Protein AF-A0A813JJK1-F1 (afdb_monomer_lite)

Structure (mmCIF, N/CA/C/O backbone):
data_AF-A0A813JJK1-F1
#
_entry.id   AF-A0A813JJK1-F1
#
loop_
_atom_site.group_PDB
_atom_site.id
_atom_site.type_symbol
_atom_site.label_atom_id
_atom_site.label_alt_id
_atom_site.label_comp_id
_atom_site.label_asym_id
_atom_site.label_entity_id
_atom_site.label_seq_id
_atom_site.pdbx_PDB_ins_code
_atom_site.Cartn_x
_atom_site.Cartn_y
_atom_site.Cartn_z
_atom_site.occupancy
_atom_site.B_iso_or_equiv
_atom_site.auth_seq_id
_atom_site.auth_comp_id
_atom_site.auth_asym_id
_atom_site.auth_atom_id
_atom_site.pdbx_PDB_model_num
ATOM 1 N N . MET A 1 1 ? 44.842 2.480 -36.682 1.00 59.12 1 MET A N 1
ATOM 2 C CA . MET A 1 1 ? 44.425 2.320 -35.265 1.00 59.12 1 MET A CA 1
ATOM 3 C C . MET A 1 1 ? 43.521 3.457 -34.759 1.00 59.12 1 MET A C 1
ATOM 5 O O . MET A 1 1 ? 42.494 3.156 -34.166 1.00 59.12 1 MET A O 1
ATOM 9 N N . MET A 1 2 ? 43.809 4.743 -35.033 1.00 56.28 2 MET A N 1
ATOM 10 C CA . MET A 1 2 ? 42.958 5.868 -34.575 1.00 56.28 2 MET A CA 1
ATOM 11 C C . MET A 1 2 ? 41.524 5.889 -35.143 1.00 56.28 2 MET A C 1
ATOM 13 O O . MET A 1 2 ? 40.590 6.158 -34.393 1.00 56.28 2 MET A O 1
ATOM 17 N N . ALA A 1 3 ? 41.315 5.566 -36.425 1.00 55.12 3 ALA A N 1
ATOM 18 C CA . ALA A 1 3 ? 39.984 5.609 -37.050 1.00 55.12 3 ALA A CA 1
ATOM 19 C C . ALA A 1 3 ? 38.974 4.620 -36.423 1.00 55.12 3 ALA A C 1
ATOM 21 O O . ALA A 1 3 ? 37.819 4.972 -36.198 1.00 55.12 3 ALA A O 1
ATOM 22 N N . ALA A 1 4 ? 39.424 3.414 -36.055 1.00 56.53 4 ALA A N 1
ATOM 23 C CA . ALA A 1 4 ? 38.587 2.404 -35.402 1.00 56.53 4 ALA A CA 1
ATOM 24 C C . ALA A 1 4 ? 38.179 2.813 -33.971 1.00 56.53 4 ALA A C 1
ATOM 26 O O . ALA A 1 4 ? 37.034 2.620 -33.561 1.00 56.53 4 ALA A O 1
ATOM 27 N N . LEU A 1 5 ? 39.089 3.452 -33.224 1.00 58.00 5 LEU A N 1
ATOM 28 C CA . LEU A 1 5 ? 38.804 4.000 -31.893 1.00 58.00 5 LEU A CA 1
ATOM 29 C C . LEU A 1 5 ? 37.785 5.145 -31.951 1.00 58.00 5 LEU A C 1
ATOM 31 O O . LEU A 1 5 ? 36.873 5.190 -31.123 1.00 58.00 5 LEU A O 1
ATOM 35 N N . VAL A 1 6 ? 37.895 6.034 -32.943 1.00 60.12 6 VAL A N 1
ATOM 36 C CA . VAL A 1 6 ? 36.931 7.123 -33.170 1.00 60.12 6 VAL A CA 1
ATOM 37 C C . VAL A 1 6 ? 35.560 6.554 -33.550 1.00 60.12 6 VAL A C 1
ATOM 39 O O . VAL A 1 6 ? 34.577 6.890 -32.890 1.00 60.12 6 VAL A O 1
ATOM 42 N N . ALA A 1 7 ? 35.486 5.617 -34.502 1.00 63.72 7 ALA A N 1
ATOM 43 C CA . ALA A 1 7 ? 34.235 4.957 -34.894 1.00 63.72 7 ALA A CA 1
ATOM 44 C C . ALA A 1 7 ? 33.536 4.255 -33.710 1.00 63.72 7 ALA A C 1
ATOM 46 O O . ALA A 1 7 ? 32.325 4.389 -33.540 1.00 63.72 7 ALA A O 1
ATOM 47 N N . SER A 1 8 ? 34.298 3.596 -32.827 1.00 73.88 8 SER A N 1
ATOM 48 C CA . SER A 1 8 ? 33.758 2.940 -31.623 1.00 73.88 8 SER A CA 1
ATOM 49 C C . SER A 1 8 ? 33.212 3.916 -30.568 1.00 73.88 8 SER A C 1
ATOM 51 O O . SER A 1 8 ? 32.287 3.590 -29.825 1.00 73.88 8 SER A O 1
ATOM 53 N N . LYS A 1 9 ? 33.771 5.132 -30.479 1.00 68.81 9 LYS A N 1
ATOM 54 C CA . LYS A 1 9 ? 33.271 6.178 -29.572 1.00 68.81 9 LYS A CA 1
ATOM 55 C C . LYS A 1 9 ? 31.981 6.798 -30.105 1.00 68.81 9 LYS A C 1
ATOM 57 O O . LYS A 1 9 ? 31.074 7.066 -29.319 1.00 68.81 9 LYS A O 1
ATOM 62 N N . TRP A 1 10 ? 31.879 6.994 -31.420 1.00 72.00 10 TRP A N 1
ATOM 63 C CA . TRP A 1 10 ? 30.664 7.495 -32.068 1.00 72.00 10 TRP A CA 1
ATOM 64 C C . TRP A 1 10 ? 29.513 6.488 -32.002 1.00 72.00 10 TRP A C 1
ATOM 66 O O . TRP A 1 10 ? 28.399 6.883 -31.663 1.00 72.00 10 TRP A O 1
ATOM 76 N N . SER A 1 11 ? 29.775 5.193 -32.206 1.00 73.75 11 SER A N 1
ATOM 77 C CA . SER A 1 11 ? 28.745 4.155 -32.062 1.00 73.75 11 SER A CA 1
ATOM 78 C C . SER A 1 11 ? 28.213 4.053 -30.629 1.00 73.75 11 SER A C 1
ATOM 80 O O . SER A 1 11 ? 27.002 3.994 -30.431 1.00 73.75 11 SER A O 1
ATOM 82 N N . LYS A 1 12 ? 29.086 4.140 -29.614 1.00 77.19 12 LYS A N 1
ATOM 83 C CA . LYS A 1 12 ? 28.671 4.200 -28.200 1.00 77.19 12 LYS A CA 1
ATOM 84 C C . LYS A 1 12 ? 27.830 5.441 -27.892 1.00 77.19 12 LYS A C 1
ATOM 86 O O . LYS A 1 12 ? 26.821 5.329 -27.207 1.00 77.19 12 LYS A O 1
ATOM 91 N N . ARG A 1 13 ? 28.209 6.615 -28.411 1.00 79.44 13 ARG A N 1
ATOM 92 C CA . ARG A 1 13 ? 27.440 7.861 -28.228 1.00 79.44 13 ARG A CA 1
ATOM 93 C C . ARG A 1 13 ? 26.058 7.790 -28.878 1.00 79.44 13 ARG A C 1
ATOM 95 O O . ARG A 1 13 ? 25.088 8.199 -28.250 1.00 79.44 13 ARG A O 1
ATOM 102 N N . LEU A 1 14 ? 25.960 7.236 -30.087 1.00 83.25 14 LEU A N 1
ATOM 103 C CA . LEU A 1 14 ? 24.679 7.013 -30.764 1.00 83.25 14 LEU A CA 1
ATOM 104 C C . LEU A 1 14 ? 23.804 6.006 -30.008 1.00 83.25 14 LEU A C 1
ATOM 106 O O . LEU A 1 14 ? 22.615 6.254 -29.841 1.00 83.25 14 LEU A O 1
ATOM 110 N N . ALA A 1 15 ? 24.389 4.923 -29.487 1.00 83.75 15 ALA A N 1
ATOM 111 C CA . ALA A 1 15 ? 23.666 3.942 -28.678 1.00 83.75 15 ALA A CA 1
ATOM 112 C C . ALA A 1 15 ? 23.116 4.551 -27.376 1.00 83.75 15 ALA A C 1
ATOM 114 O O . ALA A 1 15 ? 21.953 4.334 -27.042 1.00 83.75 15 ALA A O 1
ATOM 115 N N . VAL A 1 16 ? 23.914 5.364 -26.675 1.00 88.75 16 VAL A N 1
ATOM 116 C CA . VAL A 1 16 ? 23.456 6.104 -25.486 1.00 88.75 16 VAL A CA 1
ATOM 117 C C . VAL A 1 16 ? 22.350 7.095 -25.855 1.00 88.75 16 VAL A C 1
ATOM 119 O O . VAL A 1 16 ? 21.326 7.138 -25.179 1.00 88.75 16 VAL A O 1
ATOM 122 N N . GLY A 1 17 ? 22.508 7.847 -26.949 1.00 86.88 17 GLY A N 1
ATOM 123 C CA . GLY A 1 17 ? 21.485 8.780 -27.431 1.00 86.88 17 GLY A CA 1
ATOM 124 C C . GLY A 1 17 ? 20.159 8.092 -27.771 1.00 86.88 17 GLY A C 1
ATOM 125 O O . GLY A 1 17 ? 19.100 8.563 -27.361 1.00 86.88 17 GLY A O 1
ATOM 126 N N . ALA A 1 18 ? 20.211 6.943 -28.448 1.00 87.44 18 ALA A N 1
ATOM 127 C CA . ALA A 1 18 ? 19.031 6.138 -28.757 1.00 87.44 18 ALA A CA 1
ATOM 128 C C . ALA A 1 18 ? 18.366 5.576 -27.489 1.00 87.44 18 ALA A C 1
ATOM 130 O O . ALA A 1 18 ? 17.145 5.639 -27.361 1.00 87.44 18 ALA A O 1
ATOM 131 N N . ALA A 1 19 ? 19.154 5.087 -26.525 1.00 89.56 19 ALA A N 1
ATOM 132 C CA . ALA A 1 19 ? 18.635 4.601 -25.248 1.00 89.56 19 ALA A CA 1
ATOM 133 C C . ALA A 1 19 ? 17.920 5.710 -24.457 1.00 89.56 19 ALA A C 1
ATOM 135 O O . ALA A 1 19 ? 16.830 5.484 -23.935 1.00 89.56 19 ALA A O 1
ATOM 136 N N . ILE A 1 20 ? 18.486 6.923 -24.430 1.00 91.62 20 ILE A N 1
ATOM 137 C CA . ILE A 1 20 ? 17.854 8.095 -23.805 1.00 91.62 20 ILE A CA 1
ATOM 138 C C . ILE A 1 20 ? 16.543 8.440 -24.519 1.00 91.62 20 ILE A C 1
ATOM 140 O O . ILE A 1 20 ? 15.525 8.625 -23.857 1.00 91.62 20 ILE A O 1
ATOM 144 N N . ALA A 1 21 ? 16.533 8.489 -25.854 1.00 88.25 21 ALA A N 1
ATOM 145 C CA . ALA A 1 21 ? 15.327 8.805 -26.620 1.00 88.25 21 ALA A CA 1
ATOM 146 C C . ALA A 1 21 ? 14.197 7.789 -26.373 1.00 88.25 21 ALA A C 1
ATOM 148 O O . ALA A 1 21 ? 13.047 8.179 -26.167 1.00 88.25 21 ALA A O 1
ATOM 149 N N . LEU A 1 22 ? 14.527 6.495 -26.326 1.00 91.06 22 LEU A N 1
ATOM 150 C CA . LEU A 1 22 ? 13.572 5.432 -26.007 1.00 91.06 22 LEU A CA 1
ATOM 151 C C . LEU A 1 22 ? 13.055 5.538 -24.568 1.00 91.06 22 LEU A C 1
ATOM 153 O O . LEU A 1 22 ? 11.853 5.395 -24.345 1.00 91.06 22 LEU A O 1
ATOM 157 N N . ALA A 1 23 ? 13.928 5.833 -23.602 1.00 87.38 23 ALA A N 1
ATOM 158 C CA . ALA A 1 23 ? 13.530 6.043 -22.212 1.00 87.38 23 ALA A CA 1
ATOM 159 C C . ALA A 1 23 ? 12.590 7.253 -22.063 1.00 87.38 23 ALA A C 1
ATOM 161 O O . ALA A 1 23 ? 11.585 7.167 -21.355 1.00 87.38 23 ALA A O 1
ATOM 162 N N . LEU A 1 24 ? 12.866 8.353 -22.772 1.00 88.88 24 LEU A N 1
ATOM 163 C CA . LEU A 1 24 ? 12.019 9.548 -22.775 1.00 88.88 24 LEU A CA 1
ATOM 164 C C . LEU A 1 24 ? 10.653 9.290 -23.424 1.00 88.88 24 LEU A C 1
ATOM 166 O O . LEU A 1 24 ? 9.637 9.703 -22.865 1.00 88.88 24 LEU A O 1
ATOM 170 N N . ASP A 1 25 ? 10.590 8.586 -24.561 1.00 88.06 25 ASP A N 1
ATOM 171 C CA . ASP A 1 25 ? 9.302 8.239 -25.181 1.00 88.06 25 ASP A CA 1
ATOM 172 C C . ASP A 1 25 ? 8.500 7.263 -24.309 1.00 88.06 25 ASP A C 1
ATOM 174 O O . ASP A 1 25 ? 7.288 7.428 -24.147 1.00 88.06 25 ASP A O 1
ATOM 178 N N . PHE A 1 26 ? 9.167 6.293 -23.679 1.00 87.19 26 PHE A N 1
ATOM 179 C CA . PHE A 1 26 ? 8.534 5.388 -22.722 1.00 87.19 26 PHE A CA 1
ATOM 180 C C . PHE A 1 26 ? 7.925 6.155 -21.541 1.00 87.19 26 PHE A C 1
ATOM 182 O O . PHE A 1 26 ? 6.744 5.973 -21.227 1.00 87.19 26 PHE A O 1
ATOM 189 N N . LEU A 1 27 ? 8.702 7.054 -20.931 1.00 86.38 27 LEU A N 1
ATOM 190 C CA . LEU A 1 27 ? 8.253 7.898 -19.826 1.00 86.38 27 LEU A CA 1
ATOM 191 C C . LEU A 1 27 ? 7.069 8.780 -20.243 1.00 86.38 27 LEU A C 1
ATOM 193 O O . LEU A 1 27 ? 6.060 8.831 -19.538 1.00 86.38 27 LEU A O 1
ATOM 197 N N . ARG A 1 28 ? 7.151 9.407 -21.425 1.00 89.00 28 ARG A N 1
ATOM 198 C CA . ARG A 1 28 ? 6.079 10.229 -22.001 1.00 89.00 28 ARG A CA 1
ATOM 199 C C . ARG A 1 28 ? 4.782 9.438 -22.134 1.00 89.00 28 ARG A C 1
ATOM 201 O O . ARG A 1 28 ? 3.747 9.893 -21.662 1.00 89.00 28 ARG A O 1
ATOM 208 N N . ARG A 1 29 ? 4.828 8.240 -22.725 1.00 86.81 29 ARG A N 1
ATOM 209 C CA . ARG A 1 29 ? 3.636 7.390 -22.902 1.00 86.81 29 ARG A CA 1
ATOM 210 C C . ARG A 1 29 ? 3.009 6.988 -21.571 1.00 86.81 29 ARG A C 1
ATOM 212 O O . ARG A 1 29 ? 1.784 6.997 -21.453 1.00 86.81 29 ARG A O 1
ATOM 219 N N . ARG A 1 30 ? 3.828 6.643 -20.571 1.00 87.50 30 ARG A N 1
ATOM 220 C CA . ARG A 1 30 ? 3.348 6.292 -19.225 1.00 87.50 30 ARG A CA 1
ATOM 221 C C . ARG A 1 30 ? 2.659 7.478 -18.557 1.00 87.50 30 ARG A C 1
ATOM 223 O O . ARG A 1 30 ? 1.525 7.331 -18.108 1.00 87.50 30 ARG A O 1
ATOM 230 N N . LEU A 1 31 ? 3.290 8.651 -18.588 1.00 86.75 31 LEU A N 1
ATOM 231 C CA . LEU A 1 31 ? 2.724 9.878 -18.033 1.00 86.75 31 LEU A CA 1
ATOM 232 C C . LEU A 1 31 ? 1.413 10.266 -18.736 1.00 86.75 31 LEU A C 1
ATOM 234 O O . LEU A 1 31 ? 0.418 10.539 -18.070 1.00 86.75 31 LEU A O 1
ATOM 238 N N . SER A 1 32 ? 1.377 10.226 -20.073 1.00 86.50 32 SER A N 1
ATOM 239 C CA . SER A 1 32 ? 0.161 10.504 -20.848 1.00 86.50 32 SER A CA 1
ATOM 240 C C . SER A 1 32 ? -0.970 9.533 -20.514 1.00 86.50 32 SER A C 1
ATOM 242 O O . SER A 1 32 ? -2.109 9.964 -20.363 1.00 86.50 32 SER A O 1
ATOM 244 N N . ARG A 1 33 ? -0.675 8.235 -20.350 1.00 86.25 33 ARG A N 1
ATOM 245 C CA . ARG A 1 33 ? -1.676 7.236 -19.945 1.00 86.25 33 ARG A CA 1
ATOM 246 C C . ARG A 1 33 ? -2.198 7.503 -18.533 1.00 86.25 33 ARG A C 1
ATOM 248 O O . ARG A 1 33 ? -3.407 7.441 -18.334 1.00 86.25 33 ARG A O 1
ATOM 255 N N . ALA A 1 34 ? -1.320 7.797 -17.576 1.00 85.88 34 ALA A N 1
ATOM 256 C CA . ALA A 1 34 ? -1.708 8.118 -16.203 1.00 85.88 34 ALA A CA 1
ATOM 257 C C . ALA A 1 34 ? -2.604 9.366 -16.140 1.00 85.88 34 ALA A C 1
ATOM 259 O O . ALA A 1 34 ? -3.679 9.332 -15.539 1.00 85.88 34 ALA A O 1
ATOM 260 N N . LEU A 1 35 ? -2.213 10.435 -16.842 1.00 86.88 35 LEU A N 1
ATOM 261 C CA . LEU A 1 35 ? -3.004 11.661 -16.964 1.00 86.88 35 LEU A CA 1
ATOM 262 C C . LEU A 1 35 ? -4.357 11.398 -17.621 1.00 86.88 35 LEU A C 1
ATOM 264 O O . LEU A 1 35 ? -5.372 11.832 -17.090 1.00 86.88 35 LEU A O 1
ATOM 268 N N . LEU A 1 36 ? -4.390 10.654 -18.728 1.00 87.88 36 LEU A N 1
ATOM 269 C CA . LEU A 1 36 ? -5.635 10.329 -19.419 1.00 87.88 36 LEU A CA 1
ATOM 270 C C . LEU A 1 36 ? -6.586 9.533 -18.520 1.00 87.88 36 LEU A C 1
ATOM 272 O O . LEU A 1 36 ? -7.765 9.857 -18.454 1.00 87.88 36 LEU A O 1
ATOM 276 N N . ARG A 1 37 ? -6.082 8.531 -17.787 1.00 88.75 37 ARG A N 1
ATOM 277 C CA . ARG A 1 37 ? -6.896 7.777 -16.819 1.00 88.75 37 ARG A CA 1
ATOM 278 C C . ARG A 1 37 ? -7.490 8.690 -15.754 1.00 88.75 37 ARG A C 1
ATOM 280 O O . ARG A 1 37 ? -8.680 8.581 -15.480 1.00 88.75 37 ARG A O 1
ATOM 287 N N . LYS A 1 38 ? -6.682 9.601 -15.205 1.00 85.44 38 LYS A N 1
ATOM 288 C CA . LYS A 1 38 ? -7.132 10.573 -14.203 1.00 85.44 38 LYS A CA 1
ATOM 289 C C . LYS A 1 38 ? -8.181 11.535 -14.770 1.00 85.44 38 LYS A C 1
ATOM 291 O O . LYS A 1 38 ? -9.196 11.757 -14.124 1.00 85.44 38 LYS A O 1
ATOM 296 N N . LEU A 1 39 ? -7.962 12.067 -15.975 1.00 91.31 39 LEU A N 1
ATOM 297 C CA . LEU A 1 39 ? -8.897 12.974 -16.654 1.00 91.31 39 LEU A CA 1
ATOM 298 C C . LEU A 1 39 ? -10.231 12.299 -16.984 1.00 91.31 39 LEU A C 1
ATOM 300 O O . LEU A 1 39 ? -11.277 12.923 -16.859 1.00 91.31 39 LEU A O 1
ATOM 304 N N . LEU A 1 40 ? -10.196 11.029 -17.387 1.00 92.75 40 LEU A N 1
ATOM 305 C CA . LEU A 1 40 ? -11.388 10.241 -17.700 1.00 92.75 40 LEU A CA 1
ATOM 306 C C . LEU A 1 40 ? -12.060 9.633 -16.457 1.00 92.75 40 LEU A C 1
ATOM 308 O O . LEU A 1 40 ? -13.027 8.892 -16.608 1.00 92.75 40 LEU A O 1
ATOM 312 N N . GLY A 1 41 ? -11.543 9.889 -15.248 1.00 87.38 41 GLY A N 1
ATOM 313 C CA . GLY A 1 41 ? -12.077 9.309 -14.011 1.00 87.38 41 GLY A CA 1
ATOM 314 C C . GLY A 1 41 ? -12.056 7.777 -13.999 1.00 87.38 41 GLY A C 1
ATOM 315 O O . GLY A 1 41 ? -12.905 7.156 -13.365 1.00 87.38 41 GLY A O 1
ATOM 316 N N . LEU A 1 42 ? -11.125 7.153 -14.730 1.00 85.56 42 LEU A N 1
ATOM 317 C CA . LEU A 1 42 ? -11.022 5.697 -14.763 1.00 85.56 42 LEU A CA 1
ATOM 318 C C . LEU A 1 42 ? -10.607 5.179 -13.378 1.00 85.56 42 LEU A C 1
ATOM 320 O O . LEU A 1 42 ? -9.741 5.792 -12.746 1.00 85.56 42 LEU A O 1
ATOM 324 N N . PRO A 1 43 ? -11.170 4.044 -12.922 1.00 76.81 43 PRO A N 1
ATOM 325 C CA . PRO A 1 43 ? -10.878 3.510 -11.600 1.00 76.81 43 PRO A CA 1
ATOM 326 C C . PRO A 1 43 ? -9.377 3.269 -11.432 1.00 76.81 43 PRO A C 1
ATOM 328 O O . PRO A 1 43 ? -8.670 2.886 -12.378 1.00 76.81 43 PRO A O 1
ATOM 331 N N . GLN A 1 44 ? -8.881 3.522 -10.223 1.00 75.94 44 GLN A N 1
ATOM 332 C CA . GLN A 1 44 ? -7.496 3.236 -9.880 1.00 75.94 44 GLN A CA 1
ATOM 333 C C . GLN A 1 44 ? -7.240 1.731 -10.038 1.00 75.94 44 GLN A C 1
ATOM 335 O O . GLN A 1 44 ? -8.104 0.907 -9.748 1.00 75.94 44 GLN A O 1
ATOM 340 N N . GLU A 1 45 ? -6.068 1.371 -10.562 1.00 85.19 45 GLU A N 1
ATOM 341 C CA . GLU A 1 45 ? -5.636 -0.027 -10.525 1.00 85.19 45 GLU A CA 1
ATOM 342 C C . GLU A 1 45 ? -5.457 -0.431 -9.055 1.00 85.19 45 GLU A C 1
ATOM 344 O O . GLU A 1 45 ? -4.900 0.338 -8.275 1.00 85.19 45 GLU A O 1
ATOM 349 N N . LEU A 1 46 ? -5.961 -1.603 -8.680 1.00 85.94 46 LEU A N 1
ATOM 350 C CA . LEU A 1 46 ? -5.845 -2.132 -7.325 1.00 85.94 46 LEU A CA 1
ATOM 351 C C . LEU A 1 46 ? -4.465 -2.767 -7.114 1.00 85.94 46 LEU A C 1
ATOM 353 O O . LEU A 1 46 ? -3.822 -3.221 -8.071 1.00 85.94 46 LEU A O 1
ATOM 357 N N . TRP A 1 47 ? -3.992 -2.806 -5.869 1.00 86.81 47 TRP A N 1
ATOM 358 C CA . TRP A 1 47 ? -2.838 -3.637 -5.527 1.00 86.81 47 TRP A CA 1
ATOM 359 C C . TRP A 1 47 ? -3.218 -5.122 -5.563 1.00 86.81 47 TRP A C 1
ATOM 361 O O . TRP A 1 47 ? -4.379 -5.452 -5.333 1.00 86.81 47 TRP A O 1
ATOM 371 N N . PRO A 1 48 ? -2.269 -6.050 -5.792 1.00 87.00 48 PRO A N 1
ATOM 372 C CA . PRO A 1 48 ? -2.575 -7.483 -5.778 1.00 87.00 48 PRO A CA 1
ATOM 373 C C . PRO A 1 48 ? -3.224 -7.966 -4.473 1.00 87.00 48 PRO A C 1
ATOM 375 O O . PRO A 1 48 ? -4.049 -8.879 -4.505 1.00 87.00 48 PRO A O 1
ATOM 378 N N . MET A 1 49 ? -2.875 -7.359 -3.333 1.00 83.69 49 MET A N 1
ATOM 379 C CA . MET A 1 49 ? -3.543 -7.637 -2.063 1.00 83.69 49 MET A CA 1
ATOM 380 C C . MET A 1 49 ? -4.975 -7.090 -2.047 1.00 83.69 49 MET A C 1
ATOM 382 O O . MET A 1 49 ? -5.875 -7.831 -1.679 1.00 83.69 49 MET A O 1
ATOM 386 N N . ASP A 1 50 ? -5.218 -5.864 -2.521 1.00 84.62 50 ASP A N 1
ATOM 387 C CA . ASP A 1 50 ? -6.577 -5.296 -2.581 1.00 84.62 50 ASP A CA 1
ATOM 388 C C . ASP A 1 50 ? -7.475 -6.091 -3.533 1.00 84.62 50 ASP A C 1
ATOM 390 O O . ASP A 1 50 ? -8.659 -6.287 -3.269 1.00 84.62 50 ASP A O 1
ATOM 394 N N . GLU A 1 51 ? -6.928 -6.564 -4.657 1.00 87.44 51 GLU A N 1
ATOM 395 C CA . GLU A 1 51 ? -7.646 -7.445 -5.582 1.00 87.44 51 GLU A CA 1
ATOM 396 C C . GLU A 1 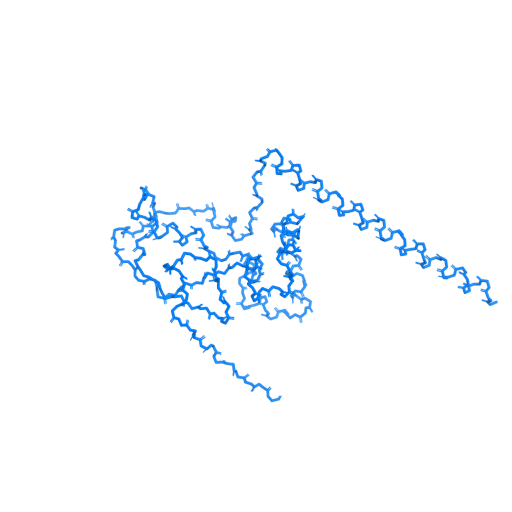51 ? -8.089 -8.725 -4.883 1.00 87.44 51 GLU A C 1
ATOM 398 O O . GLU A 1 51 ? -9.216 -9.165 -5.089 1.00 87.44 51 GLU A O 1
ATOM 403 N N . TRP A 1 52 ? -7.216 -9.300 -4.050 1.00 85.75 52 TRP A N 1
ATOM 404 C CA . TRP A 1 52 ? -7.509 -10.500 -3.277 1.00 85.75 52 TRP A CA 1
ATOM 405 C C . TRP A 1 52 ? -8.516 -10.233 -2.149 1.00 85.75 52 TRP A C 1
ATOM 407 O O . TRP A 1 52 ? -9.496 -10.967 -2.044 1.00 85.75 52 TRP A O 1
ATOM 417 N N . VAL A 1 53 ? -8.325 -9.169 -1.363 1.00 82.12 53 VAL A N 1
ATOM 418 C CA . VAL A 1 53 ? -9.239 -8.753 -0.282 1.00 82.12 53 VAL A CA 1
ATOM 419 C C . VAL A 1 53 ? -10.643 -8.495 -0.829 1.00 82.12 53 VAL A C 1
ATOM 421 O O . VAL A 1 53 ? -11.632 -8.878 -0.216 1.00 82.12 53 VAL A O 1
ATOM 424 N N . ASN A 1 54 ? -10.759 -7.910 -2.021 1.00 84.12 54 ASN A N 1
ATOM 425 C CA . ASN A 1 54 ? -12.058 -7.617 -2.622 1.00 84.12 54 ASN A CA 1
ATOM 426 C C . ASN A 1 54 ? -12.738 -8.825 -3.300 1.00 84.12 54 ASN A C 1
ATOM 428 O O . ASN A 1 54 ? -13.844 -8.662 -3.817 1.00 84.12 54 ASN A O 1
ATOM 432 N N . LEU A 1 55 ? -12.140 -10.027 -3.295 1.00 87.31 55 LEU A N 1
ATOM 433 C CA . LEU A 1 55 ? -12.788 -11.238 -3.831 1.00 87.31 55 LEU A CA 1
ATOM 434 C C . LEU A 1 55 ? -13.998 -11.683 -3.002 1.00 87.31 55 LEU A C 1
ATOM 436 O O . LEU A 1 55 ? -14.926 -12.289 -3.545 1.00 87.31 55 LEU A O 1
ATOM 440 N N . HIS A 1 56 ? -13.983 -11.426 -1.695 1.00 83.06 56 HIS A N 1
ATOM 441 C CA . HIS A 1 56 ? -15.062 -11.797 -0.787 1.00 83.06 56 HIS A CA 1
ATOM 442 C C . HIS A 1 56 ? -15.231 -10.751 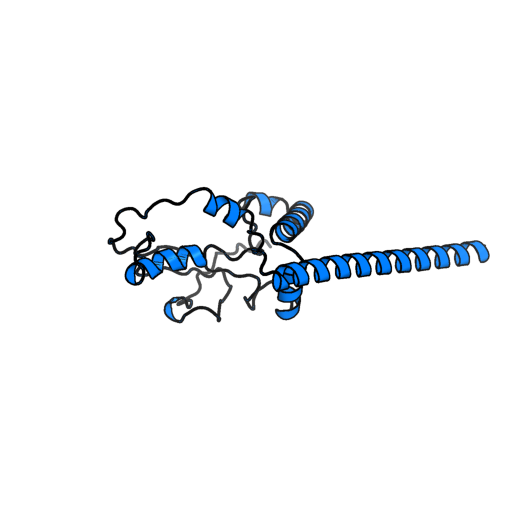0.308 1.00 83.06 56 HIS A C 1
ATOM 444 O O . HIS A 1 56 ? -14.256 -10.204 0.811 1.00 83.06 56 HIS A O 1
ATOM 450 N N . ARG A 1 57 ? -16.485 -10.478 0.680 1.00 80.25 57 ARG A N 1
ATOM 451 C CA . ARG A 1 57 ? -16.821 -9.619 1.818 1.00 80.25 57 ARG A CA 1
ATOM 452 C C . ARG A 1 57 ? -17.851 -10.309 2.688 1.00 80.25 57 ARG A C 1
ATOM 454 O O . ARG A 1 57 ? -18.961 -10.583 2.229 1.00 80.25 57 ARG A O 1
ATOM 461 N N . GLU A 1 58 ? -17.482 -10.518 3.936 1.00 80.38 58 GLU A N 1
ATOM 462 C CA . GLU A 1 58 ? -18.321 -11.131 4.960 1.00 80.38 58 GLU A CA 1
ATOM 463 C C . GLU A 1 58 ? -18.825 -10.052 5.926 1.00 80.38 58 GLU A C 1
ATOM 465 O O . GLU A 1 58 ? -18.280 -8.945 5.972 1.00 80.38 58 GLU A O 1
ATOM 470 N N . ASP A 1 59 ? -19.919 -10.327 6.634 1.00 82.06 59 ASP A N 1
ATOM 471 C CA . ASP A 1 59 ? -20.329 -9.501 7.771 1.00 82.06 59 ASP A CA 1
ATOM 472 C C . ASP A 1 59 ? -19.386 -9.769 8.938 1.00 82.06 59 ASP A C 1
ATOM 474 O O . ASP A 1 59 ? -19.038 -10.923 9.194 1.00 82.06 59 ASP A O 1
ATOM 478 N N . ALA A 1 60 ? -19.048 -8.727 9.695 1.00 85.62 60 ALA A N 1
ATOM 479 C CA . ALA A 1 60 ? -18.483 -8.927 11.018 1.00 85.62 60 ALA A CA 1
ATOM 480 C C . ALA A 1 60 ? -19.441 -9.767 11.879 1.00 85.62 60 ALA A C 1
ATOM 482 O O . ALA A 1 60 ? -20.647 -9.505 11.946 1.00 85.62 60 ALA A O 1
ATOM 483 N N . LEU A 1 61 ? -18.889 -10.784 12.537 1.00 86.00 61 LEU A N 1
ATOM 484 C CA . LEU A 1 61 ? -19.603 -11.564 13.538 1.00 86.00 61 LEU A CA 1
ATOM 485 C C . LEU A 1 61 ? -19.706 -10.742 14.818 1.00 86.00 61 LEU A C 1
ATOM 487 O O . LEU A 1 61 ? -18.725 -10.137 15.237 1.00 86.00 61 LEU A O 1
ATOM 491 N N . GLU A 1 62 ? -20.894 -10.738 15.424 1.00 88.75 62 GLU A N 1
ATOM 492 C CA . GLU A 1 62 ? -21.168 -9.998 16.663 1.00 88.75 62 GLU A CA 1
ATOM 493 C C . GLU A 1 62 ? -20.657 -8.544 16.601 1.00 88.75 62 GLU A C 1
ATOM 495 O O . GLU A 1 62 ? -19.863 -8.123 17.444 1.00 88.75 62 GLU A O 1
ATOM 500 N N . PRO A 1 63 ? -21.104 -7.753 15.604 1.00 86.69 63 PRO A N 1
ATOM 501 C CA . PRO A 1 63 ? -20.525 -6.444 15.308 1.00 86.69 63 PRO A CA 1
ATOM 502 C C . PRO A 1 63 ? -20.661 -5.451 16.465 1.00 86.69 63 PRO A C 1
ATOM 504 O O . PRO A 1 63 ? -19.955 -4.456 16.483 1.00 86.69 63 PRO A O 1
ATOM 507 N N . ASP A 1 64 ? -21.539 -5.697 17.436 1.00 86.56 64 ASP A N 1
ATOM 508 C CA . ASP A 1 64 ? -21.724 -4.826 18.597 1.00 86.56 64 ASP A CA 1
ATOM 509 C C . ASP A 1 64 ? -20.685 -5.066 19.708 1.00 86.56 64 ASP A C 1
ATOM 511 O O . ASP A 1 64 ? -20.511 -4.211 20.580 1.00 86.56 64 ASP A O 1
ATOM 515 N N . VAL A 1 65 ? -19.970 -6.198 19.692 1.00 89.38 65 VAL A N 1
ATOM 516 C CA . VAL A 1 65 ? -18.974 -6.535 20.720 1.00 89.38 65 VAL A CA 1
ATOM 517 C C . VAL A 1 65 ? -17.772 -5.611 20.598 1.00 89.38 65 VAL A C 1
ATOM 519 O O . VAL A 1 65 ? -17.142 -5.512 19.550 1.00 89.38 65 VAL A O 1
ATOM 522 N N . GLU A 1 66 ? -17.442 -4.937 21.697 1.00 90.25 66 GLU A N 1
ATOM 523 C CA . GLU A 1 66 ? -16.261 -4.087 21.772 1.00 90.25 66 GLU A CA 1
ATOM 524 C C . GLU A 1 66 ? -14.981 -4.932 21.711 1.00 90.25 66 GLU A C 1
ATOM 526 O O . GLU A 1 66 ? -14.763 -5.818 22.539 1.00 90.25 66 GLU A O 1
ATOM 531 N N . ILE A 1 67 ? -14.120 -4.635 20.737 1.00 89.31 67 ILE A N 1
ATOM 532 C CA . ILE A 1 67 ? -12.852 -5.333 20.513 1.00 89.31 67 ILE A CA 1
ATOM 533 C C . ILE A 1 67 ? -11.686 -4.396 20.820 1.00 89.31 67 ILE A C 1
ATOM 535 O O . ILE A 1 67 ? -11.621 -3.268 20.327 1.00 89.31 67 ILE A O 1
ATOM 539 N N . VAL A 1 68 ? -10.731 -4.891 21.606 1.00 90.06 68 VAL A N 1
ATOM 540 C CA . VAL A 1 68 ? -9.390 -4.306 21.700 1.00 90.06 68 VAL A CA 1
ATOM 541 C C . VAL A 1 68 ? -8.498 -5.067 20.724 1.00 90.06 68 VAL A C 1
ATOM 543 O O . VAL A 1 68 ? -8.165 -6.225 20.975 1.00 90.06 68 VAL A O 1
ATOM 546 N N . ASP A 1 69 ? -8.139 -4.438 19.605 1.00 86.00 69 ASP A N 1
ATOM 547 C CA . ASP A 1 69 ? -7.196 -5.011 18.644 1.00 86.00 69 ASP A CA 1
ATOM 548 C C . ASP A 1 69 ? -5.807 -5.058 19.290 1.00 86.00 69 ASP A C 1
ATOM 550 O O . ASP A 1 69 ? -5.198 -4.043 19.638 1.00 86.00 69 ASP A O 1
ATOM 554 N N . ALA A 1 70 ? -5.318 -6.269 19.529 1.00 84.94 70 ALA A N 1
ATOM 555 C CA . ALA A 1 70 ? -4.070 -6.465 20.244 1.00 84.94 70 ALA A CA 1
ATOM 556 C C . ALA A 1 70 ? -2.845 -6.045 19.421 1.00 84.94 70 ALA A C 1
ATOM 558 O O . ALA A 1 70 ? -1.771 -5.919 20.012 1.00 84.94 70 ALA A O 1
ATOM 559 N N . HIS A 1 71 ? -2.968 -5.874 18.096 1.00 81.81 71 HIS A N 1
ATOM 560 C CA . HIS A 1 71 ? -1.839 -5.534 17.230 1.00 81.81 71 HIS A CA 1
ATOM 561 C C . HIS A 1 71 ? -2.280 -5.112 15.818 1.00 81.81 71 HIS A C 1
ATOM 563 O O . HIS A 1 71 ? -2.672 -5.959 15.014 1.00 81.81 71 HIS A O 1
ATOM 569 N N . HIS A 1 72 ? -2.066 -3.840 15.465 1.00 77.12 72 HIS A N 1
ATOM 570 C CA . HIS A 1 72 ? -2.285 -3.339 14.104 1.00 77.12 72 HIS A CA 1
ATOM 571 C C . HIS A 1 72 ? -1.036 -2.680 13.505 1.00 77.12 72 HIS A C 1
ATOM 573 O O . HIS A 1 72 ? -0.305 -1.955 14.186 1.00 77.12 72 HIS A O 1
ATOM 579 N N . HIS A 1 73 ? -0.822 -2.877 12.202 1.00 73.81 73 HIS A N 1
ATOM 580 C CA . HIS A 1 73 ? 0.199 -2.167 11.431 1.00 73.81 73 HIS A CA 1
ATOM 581 C C . HIS A 1 73 ? -0.461 -1.110 10.545 1.00 73.81 73 HIS A C 1
ATOM 583 O O . HIS A 1 73 ? -1.209 -1.446 9.639 1.00 73.81 73 HIS A O 1
ATOM 589 N N . LEU A 1 74 ? -0.145 0.164 10.761 1.00 72.00 74 LEU A N 1
ATOM 590 C CA . LEU A 1 74 ? -0.492 1.250 9.842 1.00 72.00 74 LEU A CA 1
ATOM 591 C C . LEU A 1 74 ? 0.779 1.674 9.135 1.00 72.00 74 LEU A C 1
ATOM 593 O O . LEU A 1 74 ? 1.734 2.126 9.759 1.00 72.00 74 LEU A O 1
ATOM 597 N N . TRP A 1 75 ? 0.810 1.485 7.825 1.00 72.75 75 TRP A N 1
ATOM 598 C CA . TRP A 1 75 ? 2.008 1.773 7.064 1.00 72.75 75 TRP A CA 1
ATOM 599 C C . TRP A 1 75 ? 1.666 2.277 5.679 1.00 72.75 75 TRP A C 1
ATOM 601 O O . TRP A 1 75 ? 0.988 1.573 4.943 1.00 72.75 75 TRP A O 1
ATOM 611 N N . ASP A 1 76 ? 2.178 3.452 5.303 1.00 77.69 76 ASP A N 1
ATOM 612 C CA . ASP A 1 76 ? 2.122 3.952 3.928 1.00 77.69 76 ASP A CA 1
ATOM 613 C C . ASP A 1 76 ? 3.505 4.441 3.448 1.00 77.69 76 ASP A C 1
ATOM 615 O O . ASP A 1 76 ? 3.920 5.567 3.735 1.00 77.69 76 ASP A O 1
ATOM 619 N N . PRO A 1 77 ? 4.235 3.649 2.646 1.00 73.12 77 PRO A N 1
ATOM 620 C CA . PRO A 1 77 ? 5.578 4.011 2.191 1.00 73.12 77 PRO A CA 1
ATOM 621 C C . PRO A 1 77 ? 5.634 5.276 1.310 1.00 73.12 77 PRO A C 1
ATOM 623 O O . PRO A 1 77 ? 6.730 5.759 1.016 1.00 73.12 77 PRO A O 1
ATOM 626 N N . ARG A 1 78 ? 4.487 5.807 0.860 1.00 73.88 78 ARG A N 1
ATOM 627 C CA . ARG A 1 78 ? 4.383 6.986 -0.018 1.00 73.88 78 ARG A CA 1
ATOM 628 C C . ARG A 1 78 ? 4.421 8.304 0.751 1.00 73.88 78 ARG A C 1
ATOM 630 O O . ARG A 1 78 ? 4.853 9.318 0.202 1.00 73.88 78 ARG A O 1
ATOM 637 N N . THR A 1 79 ? 3.921 8.303 1.980 1.00 70.19 79 THR A N 1
ATOM 638 C CA . THR A 1 79 ? 3.731 9.505 2.808 1.00 70.19 79 THR A CA 1
ATOM 639 C C . THR A 1 79 ? 4.662 9.530 4.018 1.00 70.19 79 THR A C 1
ATOM 641 O O . THR A 1 79 ? 4.927 10.602 4.559 1.00 70.19 79 THR A O 1
ATOM 644 N N . GLN A 1 80 ? 5.208 8.377 4.403 1.00 65.06 80 GLN A N 1
ATOM 645 C CA . GLN A 1 80 ? 6.037 8.203 5.593 1.00 65.06 80 GLN A CA 1
ATOM 646 C C . GLN A 1 80 ? 7.436 8.846 5.461 1.00 65.06 80 GLN A C 1
ATOM 648 O O . GLN A 1 80 ? 8.166 8.533 4.513 1.00 65.06 80 GLN A O 1
ATOM 653 N N . PRO A 1 81 ? 7.879 9.681 6.427 1.00 60.41 81 PRO A N 1
ATOM 654 C CA . PRO A 1 81 ? 9.197 10.331 6.397 1.00 60.41 81 PRO A CA 1
ATOM 655 C C . PRO A 1 81 ? 10.386 9.362 6.427 1.00 60.41 81 PRO A C 1
ATOM 657 O O . PRO A 1 81 ? 11.418 9.642 5.820 1.00 60.41 81 PRO A O 1
ATOM 660 N N . LYS A 1 82 ? 10.243 8.216 7.108 1.00 59.06 82 LYS A N 1
ATOM 661 C CA . LYS A 1 82 ? 11.267 7.158 7.164 1.00 59.06 82 LYS A CA 1
ATOM 662 C C . LYS A 1 82 ? 11.234 6.207 5.956 1.00 59.06 82 LYS A C 1
ATOM 664 O O . LYS A 1 82 ? 11.997 5.257 5.962 1.00 59.06 82 LYS A O 1
ATOM 669 N N . GLY A 1 83 ? 10.401 6.521 4.949 1.00 66.94 83 GLY A N 1
ATOM 670 C CA . GLY A 1 83 ? 10.153 5.856 3.662 1.00 66.94 83 GLY A CA 1
ATOM 671 C C . GLY A 1 83 ? 11.366 5.383 2.854 1.00 66.94 83 GLY A C 1
ATOM 672 O O . GLY A 1 83 ? 12.407 4.976 3.345 1.00 66.94 83 GLY A O 1
ATOM 673 N N . TRP A 1 84 ? 11.260 5.477 1.534 1.00 69.75 84 TRP A N 1
ATOM 674 C CA . TRP A 1 84 ? 12.317 5.034 0.614 1.00 69.75 84 TRP A CA 1
ATOM 675 C C . TRP A 1 84 ? 13.595 5.901 0.644 1.00 69.75 84 TRP A C 1
ATOM 677 O O . TRP A 1 84 ? 14.451 5.760 -0.223 1.00 69.75 84 TRP A O 1
ATOM 687 N N . GLY A 1 85 ? 13.715 6.858 1.573 1.00 76.12 85 GLY A N 1
ATOM 688 C CA . GLY A 1 85 ? 14.747 7.903 1.532 1.00 76.12 85 GLY A CA 1
ATOM 689 C C . GLY A 1 85 ? 14.648 8.806 0.291 1.00 76.12 85 GLY A C 1
ATOM 690 O O . GLY A 1 85 ? 15.564 9.570 -0.004 1.00 76.12 85 GLY A O 1
ATOM 691 N N . ILE A 1 86 ? 13.543 8.709 -0.454 1.00 80.00 86 ILE A N 1
ATOM 692 C CA . ILE A 1 86 ? 13.261 9.455 -1.681 1.00 80.00 86 ILE A CA 1
ATOM 693 C C . ILE A 1 86 ? 12.310 10.606 -1.326 1.00 80.00 86 ILE A C 1
ATOM 695 O O . ILE A 1 86 ? 11.340 10.377 -0.600 1.00 80.00 86 ILE A O 1
ATOM 699 N N . PRO A 1 87 ? 12.522 11.832 -1.846 1.00 84.62 87 PRO A N 1
ATOM 700 C CA . PRO A 1 87 ? 11.596 12.939 -1.629 1.00 84.62 87 PRO A CA 1
ATOM 701 C C . PRO A 1 87 ? 10.152 12.573 -2.002 1.00 84.62 87 PRO A C 1
ATOM 703 O O . PRO A 1 87 ? 9.910 12.007 -3.071 1.00 84.62 87 PRO A O 1
ATOM 706 N N . SER A 1 88 ? 9.179 12.954 -1.170 1.00 79.75 88 SER A N 1
ATOM 707 C CA . SER A 1 88 ? 7.772 12.553 -1.336 1.00 79.75 88 SER A CA 1
ATOM 708 C C . SER A 1 88 ? 7.186 12.924 -2.700 1.00 79.75 88 SER A C 1
ATOM 710 O O . SER A 1 88 ? 6.407 12.159 -3.255 1.00 79.75 88 SER A O 1
ATOM 712 N N . TRP A 1 89 ? 7.591 14.050 -3.299 1.00 84.81 89 TRP A N 1
ATOM 713 C CA . TRP A 1 89 ? 7.143 14.426 -4.647 1.00 84.81 89 TRP A CA 1
ATOM 714 C C . TRP A 1 89 ? 7.613 13.427 -5.716 1.00 84.81 89 TRP A C 1
ATOM 716 O O . TRP A 1 89 ? 6.875 13.131 -6.652 1.00 84.81 89 TRP A O 1
ATOM 726 N N . ALA A 1 90 ? 8.824 12.879 -5.579 1.00 86.44 90 ALA A N 1
ATOM 727 C CA . ALA A 1 90 ? 9.374 11.918 -6.525 1.00 86.44 90 ALA A CA 1
ATOM 728 C C . ALA A 1 90 ? 8.689 10.556 -6.368 1.00 86.44 90 ALA A C 1
ATOM 730 O O . ALA A 1 90 ? 8.376 9.915 -7.372 1.00 86.44 90 ALA A O 1
ATOM 731 N N . LEU A 1 91 ? 8.362 10.164 -5.131 1.00 82.62 91 LEU A N 1
ATOM 732 C CA . LEU A 1 91 ? 7.499 9.012 -4.863 1.00 82.62 91 LEU A CA 1
ATOM 733 C C . LEU A 1 91 ? 6.107 9.221 -5.469 1.00 82.62 91 LEU A C 1
ATOM 735 O O . LEU A 1 91 ? 5.646 8.385 -6.235 1.00 82.62 91 LEU A O 1
ATOM 739 N N . GLN A 1 92 ? 5.460 10.361 -5.235 1.00 82.31 92 GLN A N 1
ATOM 740 C CA . GLN A 1 92 ? 4.148 10.655 -5.820 1.00 82.31 92 GLN A CA 1
ATOM 741 C C . GLN A 1 92 ? 4.169 10.592 -7.352 1.00 82.31 92 GLN A C 1
ATOM 743 O O . GLN A 1 92 ? 3.273 10.003 -7.950 1.00 82.31 92 GLN A O 1
ATOM 748 N N . VAL A 1 93 ? 5.208 11.134 -7.996 1.00 85.19 93 VAL A N 1
ATOM 749 C CA . VAL A 1 93 ? 5.394 11.026 -9.451 1.00 85.19 93 VAL A CA 1
ATOM 750 C C . VAL A 1 93 ? 5.597 9.569 -9.877 1.00 85.19 93 VAL A C 1
ATOM 752 O O . VAL A 1 93 ? 4.995 9.138 -10.859 1.00 85.19 93 VAL A O 1
ATOM 755 N N . PHE A 1 94 ? 6.387 8.787 -9.140 1.00 86.94 94 PHE A N 1
ATOM 756 C CA . PHE A 1 94 ? 6.589 7.363 -9.409 1.00 86.94 94 PHE A CA 1
ATOM 757 C C . PHE A 1 94 ? 5.271 6.573 -9.338 1.00 86.94 94 PHE A C 1
ATOM 759 O O . PHE A 1 94 ? 4.907 5.918 -10.313 1.00 86.94 94 PHE A O 1
ATOM 766 N N . PHE A 1 95 ? 4.507 6.708 -8.250 1.00 84.00 95 PHE A N 1
ATOM 767 C CA . PHE A 1 95 ? 3.200 6.055 -8.076 1.00 84.00 95 PHE A CA 1
ATOM 768 C C . PHE A 1 95 ? 2.121 6.598 -9.025 1.00 84.00 95 PHE A C 1
ATOM 770 O O . PHE A 1 95 ? 1.134 5.922 -9.297 1.00 84.00 95 PHE A O 1
ATOM 777 N N . PHE A 1 96 ? 2.296 7.810 -9.554 1.00 84.12 96 PHE A N 1
ATOM 778 C CA . PHE A 1 96 ? 1.427 8.350 -10.594 1.00 84.12 96 PHE A CA 1
ATOM 779 C C . PHE A 1 96 ? 1.725 7.731 -11.968 1.00 84.12 96 PHE A C 1
ATOM 781 O O . PHE A 1 96 ? 0.808 7.401 -12.716 1.00 84.12 96 PHE A O 1
ATOM 788 N N . ILE A 1 97 ? 3.004 7.570 -12.314 1.00 86.94 97 ILE A N 1
ATOM 789 C CA . ILE A 1 97 ? 3.453 7.053 -13.617 1.00 86.94 97 ILE A CA 1
ATOM 790 C C . ILE A 1 97 ? 3.275 5.533 -13.714 1.00 86.94 97 ILE A C 1
ATOM 792 O O . ILE A 1 97 ? 2.949 5.009 -14.789 1.00 86.94 97 ILE A O 1
ATOM 796 N N . TYR A 1 98 ? 3.508 4.822 -12.612 1.00 86.81 98 TYR A N 1
ATOM 797 C CA . TYR A 1 98 ? 3.454 3.368 -12.542 1.00 86.81 98 TYR A CA 1
ATOM 798 C C . TYR A 1 98 ? 2.229 2.910 -11.753 1.00 86.81 98 TYR A C 1
ATOM 800 O O . TYR A 1 98 ? 1.986 3.361 -10.642 1.00 86.81 98 TYR A O 1
ATOM 808 N N . GLY A 1 99 ? 1.463 1.985 -12.334 1.00 85.56 99 GLY A N 1
ATOM 809 C CA . GLY A 1 99 ? 0.349 1.350 -11.635 1.00 85.56 99 GLY A CA 1
ATOM 810 C C . GLY A 1 99 ? 0.834 0.354 -10.569 1.00 85.56 99 GLY A C 1
ATOM 811 O O . GLY A 1 99 ? 1.926 -0.205 -10.726 1.00 85.56 99 GLY A O 1
ATOM 812 N N . PRO A 1 100 ? 0.023 0.071 -9.533 1.00 86.69 100 PRO A N 1
ATOM 813 C CA . PRO A 1 100 ? 0.334 -0.859 -8.444 1.00 86.69 100 PRO A CA 1
ATOM 814 C C . PRO A 1 100 ? 0.953 -2.191 -8.864 1.00 86.69 100 PRO A C 1
ATOM 816 O O . PRO A 1 100 ? 2.006 -2.567 -8.357 1.00 86.69 100 PRO A O 1
ATOM 819 N N . ARG A 1 101 ? 0.374 -2.879 -9.857 1.00 85.69 101 ARG A N 1
ATOM 820 C CA . ARG A 1 101 ? 0.917 -4.156 -10.355 1.00 85.69 101 ARG A CA 1
ATOM 821 C C . ARG A 1 101 ? 2.336 -4.015 -10.907 1.00 85.69 101 ARG A C 1
ATOM 823 O O . ARG A 1 101 ? 3.186 -4.853 -10.634 1.00 85.69 101 ARG A O 1
ATOM 830 N N . ALA A 1 102 ? 2.607 -2.957 -11.673 1.00 87.69 102 ALA A N 1
ATOM 831 C CA . ALA A 1 102 ? 3.932 -2.736 -12.249 1.00 87.69 102 ALA A CA 1
ATOM 832 C C . ALA A 1 102 ? 4.977 -2.434 -11.165 1.00 87.69 102 ALA A C 1
ATOM 834 O O . ALA A 1 102 ? 6.106 -2.908 -11.265 1.00 87.69 102 ALA A O 1
ATOM 835 N N . ILE A 1 103 ? 4.588 -1.679 -10.134 1.00 87.62 103 ILE A N 1
ATOM 836 C CA . ILE A 1 103 ? 5.434 -1.408 -8.967 1.00 87.62 103 ILE A CA 1
ATOM 837 C C . ILE A 1 103 ? 5.718 -2.709 -8.212 1.00 87.62 103 ILE A C 1
ATOM 839 O O . ILE A 1 103 ? 6.879 -3.013 -7.950 1.00 87.62 103 ILE A O 1
ATOM 843 N N . ASN A 1 104 ? 4.681 -3.500 -7.923 1.00 87.00 104 ASN A N 1
ATOM 844 C CA . ASN A 1 104 ? 4.813 -4.769 -7.211 1.00 87.00 104 ASN A CA 1
ATOM 845 C C . ASN A 1 104 ? 5.768 -5.730 -7.933 1.00 87.00 104 ASN A C 1
ATOM 847 O O . ASN A 1 104 ? 6.696 -6.249 -7.323 1.00 87.00 104 ASN A O 1
ATOM 851 N N . GLU A 1 105 ? 5.603 -5.918 -9.244 1.00 88.44 105 GLU A N 1
ATOM 852 C CA . GLU A 1 105 ? 6.491 -6.792 -10.021 1.00 88.44 105 GLU A CA 1
ATOM 853 C C . GLU A 1 105 ? 7.929 -6.265 -10.093 1.00 88.44 105 GLU A C 1
ATOM 855 O O . GLU A 1 105 ? 8.876 -7.047 -10.000 1.00 88.44 105 GLU A O 1
ATOM 860 N N . PHE A 1 106 ? 8.112 -4.947 -10.217 1.00 88.12 106 PHE A N 1
ATOM 861 C CA . PHE A 1 106 ? 9.441 -4.338 -10.221 1.00 88.12 106 PHE A CA 1
ATOM 862 C C . PHE A 1 106 ? 10.180 -4.586 -8.900 1.00 88.12 106 PHE A C 1
ATOM 864 O O . PHE A 1 106 ? 11.317 -5.059 -8.915 1.00 88.12 106 PHE A O 1
ATOM 871 N N . ILE A 1 107 ? 9.525 -4.335 -7.764 1.00 84.88 107 ILE A N 1
ATOM 872 C CA . ILE A 1 107 ? 10.127 -4.555 -6.443 1.00 84.88 107 ILE A CA 1
ATOM 873 C C . ILE A 1 107 ? 10.338 -6.040 -6.169 1.00 84.88 107 ILE A C 1
ATOM 875 O O . ILE A 1 107 ? 11.390 -6.417 -5.660 1.00 84.88 107 ILE A O 1
ATOM 879 N N . LYS A 1 108 ? 9.408 -6.906 -6.581 1.00 85.31 108 LYS A N 1
ATOM 880 C CA . LYS A 1 108 ? 9.582 -8.360 -6.477 1.00 85.31 108 LYS A CA 1
ATOM 881 C C . LYS A 1 108 ? 10.825 -8.837 -7.223 1.00 85.31 108 LYS A C 1
ATOM 883 O O . LYS A 1 108 ? 11.585 -9.642 -6.690 1.00 85.31 108 LYS A O 1
ATOM 888 N N . ALA A 1 109 ? 11.028 -8.349 -8.447 1.00 88.06 109 ALA A N 1
ATOM 889 C CA . ALA A 1 109 ? 12.183 -8.702 -9.261 1.00 88.06 109 ALA A CA 1
ATOM 890 C C . ALA A 1 109 ? 13.497 -8.206 -8.639 1.00 88.06 109 ALA A C 1
ATOM 892 O O . ALA A 1 109 ? 14.484 -8.943 -8.634 1.00 88.06 109 ALA A O 1
ATOM 893 N N . ASP A 1 110 ? 13.506 -6.990 -8.087 1.00 85.62 110 ASP A N 1
ATOM 894 C CA . ASP A 1 110 ? 14.666 -6.444 -7.380 1.00 85.62 110 ASP A CA 1
ATOM 895 C C . ASP A 1 110 ? 14.990 -7.244 -6.107 1.00 85.62 110 ASP A C 1
ATOM 897 O O . ASP A 1 110 ? 16.125 -7.684 -5.922 1.00 85.62 110 ASP A O 1
ATOM 901 N N . MET A 1 111 ? 13.981 -7.546 -5.285 1.00 82.12 111 MET A N 1
ATOM 902 C CA . MET A 1 111 ? 14.134 -8.371 -4.083 1.00 82.12 111 MET A CA 1
ATOM 903 C C . MET A 1 111 ? 14.637 -9.776 -4.407 1.00 82.12 111 MET A C 1
ATOM 905 O O . MET A 1 111 ? 15.567 -10.250 -3.765 1.00 82.12 111 MET A O 1
ATOM 909 N N . LEU A 1 112 ? 14.079 -10.432 -5.431 1.00 84.56 112 LEU A N 1
ATOM 910 C CA . LEU A 1 112 ? 14.528 -11.761 -5.856 1.00 84.56 112 LEU A CA 1
ATOM 911 C C . LEU A 1 112 ? 16.014 -11.763 -6.239 1.00 84.56 112 LEU A C 1
ATOM 913 O O . LEU A 1 112 ? 16.715 -12.746 -6.002 1.00 84.56 112 LEU A O 1
ATOM 917 N N . LYS A 1 113 ? 16.484 -10.665 -6.835 1.00 86.88 113 LYS A N 1
ATOM 918 C CA . LYS A 1 113 ? 17.873 -10.495 -7.253 1.00 86.88 113 LYS A CA 1
ATOM 919 C C . LYS A 1 113 ? 18.806 -10.182 -6.081 1.00 86.88 113 LYS A C 1
ATOM 921 O O . LYS A 1 113 ? 19.921 -10.698 -6.063 1.00 86.88 113 LYS A O 1
ATOM 926 N N . ASN A 1 114 ? 18.382 -9.324 -5.154 1.00 80.81 114 ASN A N 1
ATOM 927 C CA . ASN A 1 114 ? 19.257 -8.757 -4.126 1.00 80.81 114 ASN A CA 1
ATOM 928 C C . ASN A 1 114 ? 19.202 -9.526 -2.795 1.00 80.81 114 ASN A C 1
ATOM 930 O O . ASN A 1 114 ? 20.246 -9.754 -2.190 1.00 80.81 114 ASN A O 1
ATOM 934 N N . ASP A 1 115 ? 18.016 -9.954 -2.349 1.00 79.69 115 ASP A N 1
ATOM 935 C CA . ASP A 1 115 ? 17.847 -10.820 -1.175 1.00 79.69 115 ASP A CA 1
ATOM 936 C C . ASP A 1 115 ? 16.563 -11.674 -1.284 1.00 79.69 115 ASP A C 1
ATOM 938 O O . ASP A 1 115 ? 15.490 -11.282 -0.809 1.00 79.69 115 ASP A O 1
ATOM 942 N N . PRO A 1 116 ? 16.644 -12.879 -1.875 1.00 78.50 116 PRO A N 1
ATOM 943 C CA . PRO A 1 116 ? 15.472 -13.720 -2.110 1.00 78.50 116 PRO A CA 1
ATOM 944 C C . PRO A 1 116 ? 14.803 -14.215 -0.820 1.00 78.50 116 PRO A C 1
ATOM 946 O O . PRO A 1 116 ? 13.638 -14.612 -0.853 1.00 78.50 116 PRO A O 1
ATOM 949 N N . ARG A 1 117 ? 15.500 -14.179 0.327 1.00 75.94 117 ARG A N 1
ATOM 950 C CA . ARG A 1 117 ? 14.940 -14.609 1.620 1.00 75.94 117 ARG A CA 1
ATOM 951 C C . ARG A 1 117 ? 13.829 -13.676 2.074 1.00 75.94 117 ARG A C 1
ATOM 953 O O . ARG A 1 117 ? 12.884 -14.130 2.711 1.00 75.94 117 ARG A O 1
ATOM 960 N N . VAL A 1 118 ? 13.885 -12.402 1.688 1.00 69.69 118 VAL A N 1
ATOM 961 C CA . VAL A 1 118 ? 12.830 -11.435 2.003 1.00 69.69 118 VAL A CA 1
ATOM 962 C C . VAL A 1 118 ? 11.488 -11.908 1.441 1.00 69.69 118 VAL A C 1
ATOM 964 O O . VAL A 1 118 ? 10.496 -11.917 2.159 1.00 69.69 118 VAL A O 1
ATOM 967 N N . LEU A 1 119 ? 11.458 -12.444 0.219 1.00 71.69 119 LEU A N 1
ATOM 968 C CA . LEU A 1 119 ? 10.230 -12.985 -0.381 1.00 71.69 119 LEU A CA 1
ATOM 969 C C . LEU A 1 119 ? 9.685 -14.238 0.326 1.00 71.69 119 LEU A C 1
ATOM 971 O O . LEU A 1 119 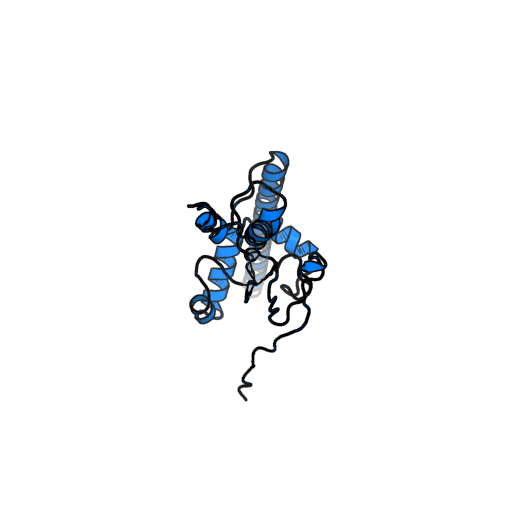? 8.545 -14.618 0.076 1.00 71.69 119 LEU A O 1
ATOM 975 N N . SER A 1 120 ? 10.480 -14.887 1.184 1.00 72.69 120 SER A N 1
ATOM 976 C CA . SER A 1 120 ? 10.025 -15.996 2.035 1.00 72.69 120 SER A CA 1
ATOM 977 C C . SER A 1 120 ? 9.503 -15.542 3.401 1.00 72.69 120 SER A C 1
ATOM 979 O O . SER A 1 120 ? 8.7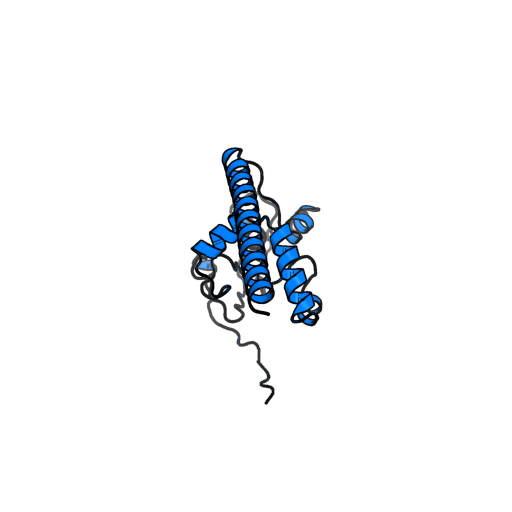63 -16.282 4.042 1.00 72.69 120 SER A O 1
ATOM 981 N N . CYS A 1 121 ? 9.850 -14.324 3.826 1.00 66.94 121 CYS A N 1
ATOM 982 C CA . CYS A 1 121 ? 9.402 -13.733 5.087 1.00 66.94 121 CYS A CA 1
ATOM 983 C C . CYS A 1 121 ? 8.078 -12.967 4.956 1.00 66.94 121 CYS A C 1
ATOM 985 O O . CYS A 1 121 ? 7.441 -12.680 5.964 1.00 66.94 121 CYS A O 1
ATOM 987 N N . PHE A 1 122 ? 7.666 -12.632 3.730 1.00 68.00 122 PHE A N 1
ATOM 988 C CA . PHE A 1 122 ? 6.457 -11.860 3.453 1.00 68.00 122 PHE A CA 1
ATOM 989 C C . PHE A 1 122 ? 5.557 -12.571 2.440 1.00 68.00 122 PHE A C 1
ATOM 991 O O . PHE A 1 122 ? 6.013 -13.370 1.621 1.00 68.00 122 PHE A O 1
ATOM 998 N N . GLY A 1 123 ? 4.256 -12.277 2.480 1.00 68.06 123 GLY A N 1
ATOM 999 C CA . GLY A 1 123 ? 3.305 -12.834 1.523 1.00 68.06 123 GLY A CA 1
ATOM 1000 C C . GLY A 1 123 ? 3.630 -12.406 0.087 1.00 68.06 123 GLY A C 1
ATOM 1001 O O . GLY A 1 123 ? 3.869 -11.238 -0.189 1.00 68.06 123 GLY A O 1
ATOM 1002 N N . GLN A 1 124 ? 3.563 -13.327 -0.880 1.00 71.25 124 GLN A N 1
ATOM 1003 C CA . GLN A 1 124 ? 3.909 -13.026 -2.283 1.00 71.25 124 GLN A CA 1
ATOM 1004 C C . GLN A 1 124 ? 2.969 -12.023 -2.987 1.00 71.25 124 GLN A C 1
ATOM 1006 O O . GLN A 1 124 ? 3.266 -11.595 -4.105 1.00 71.25 124 GLN A O 1
ATOM 1011 N N . ARG A 1 125 ? 1.826 -11.703 -2.364 1.00 74.06 125 ARG A N 1
ATOM 1012 C CA . ARG A 1 125 ? 0.823 -10.735 -2.848 1.00 74.06 125 ARG A CA 1
ATOM 1013 C C . ARG A 1 125 ? 1.005 -9.343 -2.253 1.00 74.06 125 ARG A C 1
ATOM 1015 O O . ARG A 1 125 ? 0.536 -8.380 -2.847 1.00 74.06 125 ARG A O 1
ATOM 1022 N N . GLN A 1 126 ? 1.666 -9.262 -1.104 1.00 72.75 126 GLN A N 1
ATOM 1023 C CA . GLN A 1 126 ? 1.862 -8.030 -0.369 1.00 72.75 126 GLN A CA 1
ATOM 1024 C C . GLN A 1 126 ? 3.342 -7.898 -0.065 1.00 72.75 126 GLN A C 1
ATOM 1026 O O . GLN A 1 126 ? 3.865 -8.483 0.884 1.00 72.75 126 GLN A O 1
ATOM 1031 N N . LEU A 1 127 ? 4.024 -7.137 -0.913 1.00 74.38 127 LEU A N 1
ATOM 1032 C CA . LEU A 1 127 ? 5.398 -6.791 -0.628 1.00 74.38 127 LEU A CA 1
ATOM 1033 C C . LEU A 1 127 ? 5.396 -5.712 0.446 1.00 74.38 127 LEU A C 1
ATOM 1035 O O . LEU A 1 127 ? 4.754 -4.666 0.255 1.00 74.38 127 LEU A O 1
ATOM 1039 N N . PRO A 1 128 ? 6.138 -5.921 1.542 1.00 62.38 128 PRO A N 1
ATOM 1040 C CA . PRO A 1 128 ? 6.382 -4.835 2.464 1.00 62.38 128 PRO A CA 1
ATOM 1041 C C . PRO A 1 128 ? 7.008 -3.676 1.668 1.00 62.38 128 PRO A C 1
ATOM 1043 O O . PRO A 1 128 ? 7.665 -3.879 0.644 1.00 62.38 128 PRO A O 1
ATOM 1046 N N . PHE A 1 129 ? 6.776 -2.449 2.107 1.00 69.44 129 PHE A N 1
ATOM 1047 C CA . PHE A 1 129 ? 7.403 -1.225 1.606 1.00 69.44 129 PHE A CA 1
ATOM 1048 C C . PHE A 1 129 ? 6.794 -0.670 0.313 1.00 69.44 129 PHE A C 1
ATOM 1050 O O . PHE A 1 129 ? 7.211 0.400 -0.121 1.00 69.44 129 PHE A O 1
ATOM 1057 N N . THR A 1 130 ? 5.793 -1.315 -0.297 1.00 75.69 130 THR A N 1
ATOM 1058 C CA . THR A 1 130 ? 5.216 -0.845 -1.580 1.00 75.69 130 THR A CA 1
ATOM 1059 C C . THR A 1 130 ? 3.758 -0.418 -1.506 1.00 75.69 130 THR A C 1
ATOM 1061 O O . THR A 1 130 ? 3.376 0.562 -2.145 1.00 75.69 130 THR A O 1
ATOM 1064 N N . GLN A 1 131 ? 2.966 -1.123 -0.707 1.00 77.38 131 GLN A N 1
ATOM 1065 C CA . GLN A 1 131 ? 1.531 -0.937 -0.593 1.00 77.38 131 GLN A CA 1
ATOM 1066 C C . GLN A 1 131 ? 1.179 -0.420 0.808 1.00 77.38 131 GLN A C 1
ATOM 1068 O O . GLN A 1 131 ? 1.765 -0.905 1.779 1.00 77.38 131 GLN A O 1
ATOM 1073 N N . PRO A 1 132 ? 0.214 0.510 0.934 1.00 73.94 132 PRO A N 1
ATOM 1074 C CA . PRO A 1 132 ? -0.367 0.844 2.224 1.00 73.94 132 PRO A CA 1
ATOM 1075 C C . PRO A 1 132 ? -0.975 -0.390 2.907 1.00 73.94 132 PRO A C 1
ATOM 1077 O O . PRO A 1 132 ? -1.756 -1.112 2.290 1.00 73.94 132 PRO A O 1
ATOM 1080 N N . TYR A 1 133 ? -0.621 -0.662 4.160 1.00 73.94 133 TYR A N 1
ATOM 1081 C CA . TYR A 1 133 ? -1.120 -1.843 4.868 1.00 73.94 133 TYR A CA 1
ATOM 1082 C C . TYR A 1 133 ? -2.467 -1.549 5.538 1.00 73.94 133 TYR A C 1
ATOM 1084 O O . TYR A 1 133 ? -2.512 -0.747 6.465 1.00 73.94 133 TYR A O 1
ATOM 1092 N N . MET A 1 134 ? -3.533 -2.195 5.048 1.00 72.19 134 MET A N 1
ATOM 1093 C CA . MET A 1 134 ? -4.864 -2.369 5.669 1.00 72.19 134 MET A CA 1
ATOM 1094 C C . MET A 1 134 ? -5.544 -1.129 6.289 1.00 72.19 134 MET A C 1
ATOM 1096 O O . MET A 1 134 ? -6.440 -1.259 7.119 1.00 72.19 134 MET A O 1
ATOM 1100 N N . GLY A 1 135 ? -5.146 0.086 5.901 1.00 74.12 135 GLY A N 1
ATOM 1101 C CA . GLY A 1 135 ? -5.667 1.310 6.512 1.00 74.12 135 GLY A CA 1
ATOM 1102 C C . GLY A 1 135 ? -7.163 1.522 6.259 1.00 74.12 135 GLY A C 1
ATOM 1103 O O . GLY A 1 135 ? -7.887 1.911 7.169 1.00 74.12 135 GLY A O 1
ATOM 1104 N N . GLU A 1 136 ? -7.646 1.241 5.045 1.00 74.88 136 GLU A N 1
ATOM 1105 C CA . GLU A 1 136 ? -9.069 1.400 4.710 1.00 74.88 136 GLU A CA 1
ATOM 1106 C C . GLU A 1 136 ? -9.940 0.345 5.407 1.00 74.88 136 GLU A C 1
ATOM 1108 O O . GLU A 1 136 ? -11.035 0.658 5.877 1.00 74.88 136 GLU A O 1
ATOM 1113 N N . GLU A 1 137 ? -9.453 -0.891 5.509 1.00 77.06 137 GLU A N 1
ATOM 1114 C CA . GLU A 1 137 ? -10.108 -1.987 6.225 1.00 77.06 137 GLU A CA 1
ATOM 1115 C C . GLU A 1 137 ? -10.198 -1.690 7.721 1.00 77.06 137 GLU A C 1
ATOM 1117 O O . GLU A 1 137 ? -11.275 -1.784 8.308 1.00 77.06 137 GLU A O 1
ATOM 1122 N N . PHE A 1 138 ? -9.102 -1.230 8.320 1.00 80.38 138 PHE A N 1
ATOM 1123 C CA . PHE A 1 138 ? -9.087 -0.846 9.725 1.00 80.38 138 PHE A CA 1
ATOM 1124 C C . PHE A 1 138 ? -10.007 0.344 10.010 1.00 80.38 138 PHE A C 1
ATOM 1126 O O . PHE A 1 138 ? -10.720 0.370 11.013 1.00 80.38 138 PHE A O 1
ATOM 1133 N N . GLU A 1 139 ? -10.070 1.318 9.098 1.00 80.19 139 GLU A N 1
ATOM 1134 C CA . GLU A 1 139 ? -11.047 2.401 9.198 1.00 80.19 139 GLU A CA 1
ATOM 1135 C C . GLU A 1 139 ? -12.491 1.883 9.183 1.00 80.19 139 GLU A C 1
ATOM 1137 O O . GLU A 1 139 ? -13.334 2.457 9.874 1.00 80.19 139 GLU A O 1
ATOM 1142 N N . LEU A 1 140 ? -12.807 0.828 8.423 1.00 79.19 140 LEU A N 1
ATOM 1143 C CA . LEU A 1 140 ? -14.141 0.211 8.441 1.00 79.19 140 LEU A CA 1
ATOM 1144 C C . LEU A 1 140 ? -14.441 -0.446 9.793 1.00 79.19 140 LEU A C 1
ATOM 1146 O O . LEU A 1 140 ? -15.546 -0.266 10.306 1.00 79.19 140 LEU A O 1
ATOM 1150 N N . ASP A 1 141 ? -13.458 -1.122 10.383 1.00 83.00 141 ASP A N 1
ATOM 1151 C CA . ASP A 1 141 ? -13.566 -1.759 11.702 1.00 83.00 141 ASP A CA 1
ATOM 1152 C C . ASP A 1 141 ? -13.625 -0.758 12.871 1.00 83.00 141 ASP A C 1
ATOM 1154 O O . ASP A 1 141 ? -14.092 -1.077 13.961 1.00 83.00 141 ASP A O 1
ATOM 1158 N N . ILE A 1 142 ? -13.199 0.487 12.665 1.00 82.31 142 ILE A N 1
ATOM 1159 C CA . ILE A 1 142 ? -13.431 1.571 13.633 1.00 82.31 142 ILE A CA 1
ATOM 1160 C C . ILE A 1 142 ? -14.801 2.231 13.394 1.00 82.31 142 ILE A C 1
ATOM 1162 O O . ILE A 1 142 ? -15.511 2.608 14.332 1.00 82.31 142 ILE A O 1
ATOM 1166 N N . ARG A 1 143 ? -15.190 2.419 12.125 1.00 70.25 143 ARG A N 1
ATOM 1167 C CA . ARG A 1 143 ? -16.378 3.198 11.715 1.00 70.25 143 ARG A CA 1
ATOM 1168 C C . ARG A 1 143 ? -17.708 2.466 11.868 1.00 70.25 143 ARG A C 1
ATOM 1170 O O . ARG A 1 143 ? -18.745 3.083 11.606 1.00 70.25 143 ARG A O 1
ATOM 1177 N N . ASN A 1 144 ? -17.722 1.213 12.310 1.00 69.44 144 ASN A N 1
ATOM 1178 C CA . ASN A 1 144 ? -18.964 0.494 12.609 1.00 69.44 144 ASN A CA 1
ATOM 1179 C C . ASN A 1 144 ? -19.886 1.292 13.563 1.00 69.44 144 ASN A C 1
ATOM 1181 O O . ASN A 1 144 ? -21.097 1.323 13.379 1.00 69.44 144 ASN A O 1
ATOM 1185 N N . ARG A 1 145 ? -19.336 2.098 14.489 1.00 58.44 145 ARG A N 1
ATOM 1186 C CA . ARG A 1 145 ? -20.159 2.960 15.368 1.00 58.44 145 ARG A CA 1
ATOM 1187 C C . ARG A 1 145 ? -20.899 4.104 14.656 1.00 58.44 145 ARG A C 1
ATOM 1189 O O . ARG A 1 145 ? -21.868 4.626 15.201 1.00 58.44 145 ARG A O 1
ATOM 1196 N N . SER A 1 146 ? -20.425 4.557 13.494 1.00 53.91 146 SER A N 1
ATOM 1197 C CA . SER A 1 146 ? -20.925 5.765 12.808 1.00 53.91 146 SER A CA 1
ATOM 1198 C C . SER A 1 146 ? -21.548 5.498 11.440 1.00 53.91 146 SER A C 1
ATOM 1200 O O . SER A 1 146 ? -22.151 6.395 10.847 1.00 53.91 146 SER A O 1
ATOM 1202 N N . SER A 1 147 ? -21.438 4.274 10.930 1.00 53.25 147 SER A N 1
ATOM 1203 C CA . SER A 1 147 ? -22.000 3.872 9.648 1.00 53.25 147 SER A CA 1
ATOM 1204 C C . SER A 1 147 ? -22.714 2.538 9.807 1.00 53.25 147 SER A C 1
ATOM 1206 O O . SER A 1 147 ? -22.210 1.657 10.482 1.00 53.25 147 SER A O 1
ATOM 1208 N N . ALA A 1 148 ? -23.870 2.362 9.160 1.00 58.44 148 ALA A N 1
ATOM 1209 C CA . ALA A 1 148 ? -24.613 1.095 9.118 1.00 58.44 148 ALA A CA 1
ATOM 1210 C C . ALA A 1 148 ? -23.876 -0.005 8.310 1.00 58.44 148 ALA A C 1
ATOM 1212 O O . ALA A 1 148 ? -24.483 -0.725 7.515 1.00 58.44 148 ALA A O 1
ATOM 1213 N N . ARG A 1 149 ? -22.543 -0.062 8.405 1.00 58.78 149 ARG A N 1
ATOM 1214 C CA . ARG A 1 149 ? -21.654 -0.912 7.619 1.00 58.78 149 ARG A CA 1
ATOM 1215 C C . ARG A 1 149 ? -20.956 -1.927 8.521 1.00 58.78 149 ARG A C 1
ATOM 1217 O O . ARG A 1 149 ? -20.523 -1.619 9.617 1.00 58.78 149 ARG A O 1
ATOM 1224 N N . ARG A 1 150 ? -20.843 -3.125 7.951 1.00 67.00 150 ARG A N 1
ATOM 1225 C CA . ARG A 1 150 ? -20.576 -4.450 8.532 1.00 67.00 150 ARG A CA 1
ATOM 1226 C C . ARG A 1 150 ? -19.131 -4.680 9.031 1.00 67.00 150 ARG A C 1
ATOM 1228 O O . ARG A 1 150 ? -18.616 -5.774 8.828 1.00 67.00 150 ARG A O 1
ATOM 1235 N N . GLY A 1 151 ? -18.462 -3.661 9.575 1.00 79.00 151 GLY A N 1
ATOM 1236 C CA . GLY A 1 151 ? -17.116 -3.791 10.166 1.00 79.00 151 GLY A CA 1
ATOM 1237 C C . GLY A 1 151 ? -17.164 -4.280 11.617 1.00 79.00 151 GLY A C 1
ATOM 1238 O O . GLY A 1 151 ? -18.242 -4.343 12.207 1.00 79.00 151 GLY A O 1
ATOM 1239 N N . HIS A 1 152 ? -16.016 -4.620 12.201 1.00 86.31 152 HIS A N 1
ATOM 1240 C CA . HIS A 1 152 ? -15.911 -4.922 13.637 1.00 86.31 152 HIS A CA 1
ATOM 1241 C C . HIS A 1 152 ? -16.192 -3.672 14.493 1.00 86.31 152 HIS A C 1
ATOM 1243 O O . HIS A 1 152 ? -16.290 -2.572 13.966 1.00 86.31 152 HIS A O 1
ATOM 1249 N N . ASN A 1 153 ? -16.352 -3.799 15.814 1.00 87.81 153 ASN A N 1
ATOM 1250 C CA . ASN A 1 153 ? -16.416 -2.648 16.731 1.00 87.81 153 ASN A CA 1
ATOM 1251 C C . ASN A 1 153 ? -15.093 -2.521 17.498 1.00 87.81 153 ASN A C 1
ATOM 1253 O O . ASN A 1 153 ? -15.012 -2.802 18.695 1.00 87.81 153 ASN A O 1
ATOM 1257 N N . ILE A 1 154 ? -14.034 -2.117 16.786 1.00 87.12 154 ILE A N 1
ATOM 1258 C CA . ILE A 1 154 ? -12.719 -1.880 17.392 1.00 87.12 154 ILE A CA 1
ATOM 1259 C C . ILE A 1 154 ? -12.763 -0.578 18.193 1.00 87.12 154 ILE A C 1
ATOM 1261 O O . ILE A 1 154 ? -13.071 0.499 17.677 1.00 87.12 154 ILE A O 1
ATOM 1265 N N . VAL A 1 155 ? -12.451 -0.682 19.483 1.00 86.25 155 VAL A N 1
ATOM 1266 C CA . VAL A 1 155 ? -12.562 0.421 20.451 1.00 86.25 155 VAL A CA 1
ATOM 1267 C C . VAL A 1 155 ? -11.204 0.970 20.850 1.00 86.25 155 VAL A C 1
ATOM 1269 O O . VAL A 1 155 ? -11.079 2.142 21.201 1.00 86.25 155 VAL A O 1
ATOM 1272 N N . GLN A 1 156 ? -10.190 0.113 20.780 1.00 84.81 156 GLN A N 1
ATOM 1273 C CA . GLN A 1 156 ? -8.793 0.403 21.057 1.00 84.81 156 GLN A CA 1
ATOM 1274 C C . GLN A 1 156 ? -7.932 -0.516 20.192 1.00 84.81 156 GLN A C 1
ATOM 1276 O O . GLN A 1 156 ? -8.347 -1.625 19.868 1.00 84.81 156 GLN A O 1
ATOM 1281 N N . THR A 1 157 ? -6.725 -0.069 19.854 1.00 82.75 157 THR A N 1
ATOM 1282 C CA . THR A 1 157 ? -5.714 -0.914 19.219 1.00 82.75 157 THR A CA 1
ATOM 1283 C C . THR A 1 157 ? -4.361 -0.687 19.867 1.00 82.75 157 THR A C 1
ATOM 1285 O O . THR A 1 157 ? -4.041 0.437 20.265 1.00 82.75 157 THR A O 1
ATOM 1288 N N . VAL A 1 158 ? -3.531 -1.723 19.927 1.00 77.00 158 VAL A N 1
ATOM 1289 C CA . VAL A 1 158 ? -2.095 -1.536 20.124 1.00 77.00 158 VAL A CA 1
ATOM 1290 C C . VAL A 1 158 ? -1.478 -1.288 18.759 1.00 77.00 158 VAL A C 1
ATOM 1292 O O . VAL A 1 158 ? -1.493 -2.14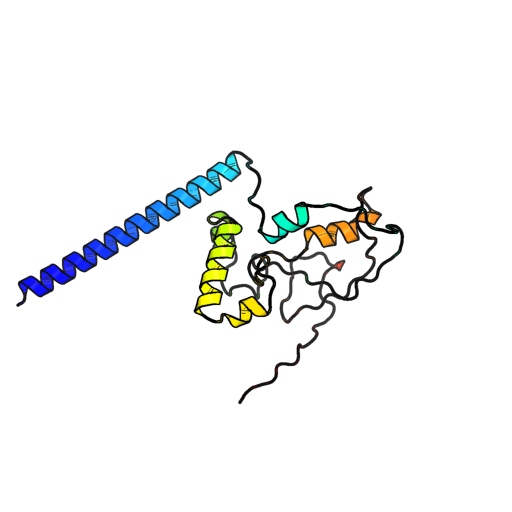1 17.871 1.00 77.00 158 VAL A O 1
ATOM 1295 N N . TYR A 1 159 ? -0.943 -0.088 18.588 1.00 67.94 159 TYR A N 1
ATOM 1296 C CA . TYR A 1 159 ? -0.169 0.261 17.414 1.00 67.94 159 TYR A CA 1
ATOM 1297 C C . TYR A 1 159 ? 1.306 -0.013 17.695 1.00 67.94 159 TYR A C 1
ATOM 1299 O O . TYR A 1 159 ? 1.912 0.648 18.542 1.00 67.94 159 TYR A O 1
ATOM 1307 N N . VAL A 1 160 ? 1.874 -0.999 16.998 1.00 61.44 160 VAL A N 1
ATOM 1308 C CA . VAL A 1 160 ? 3.308 -1.287 17.068 1.00 61.44 160 VAL A CA 1
ATOM 1309 C C . VAL A 1 160 ? 3.965 -0.796 15.801 1.00 61.44 160 VAL A C 1
ATOM 1311 O O . VAL A 1 160 ? 3.911 -1.407 14.731 1.00 61.44 160 VAL A O 1
ATOM 1314 N N . GLU A 1 161 ? 4.640 0.323 15.966 1.00 55.47 161 GLU A N 1
ATOM 1315 C CA . GLU A 1 161 ? 5.463 0.895 14.936 1.00 55.47 161 GLU A CA 1
ATOM 1316 C C . GLU A 1 161 ? 6.852 0.271 15.018 1.00 55.47 161 GLU A C 1
ATOM 1318 O O . GLU A 1 161 ? 7.603 0.510 15.965 1.00 55.47 161 GLU A O 1
ATOM 1323 N N . CYS A 1 162 ? 7.206 -0.557 14.036 1.00 54.22 162 CYS A N 1
ATOM 1324 C CA . CYS A 1 162 ? 8.582 -1.010 13.872 1.00 54.22 162 CYS A CA 1
ATOM 1325 C C . CYS A 1 162 ? 9.425 0.173 13.373 1.00 54.22 162 CYS A C 1
ATOM 1327 O O . CYS A 1 162 ? 9.718 0.278 12.187 1.00 54.22 162 CYS A O 1
ATOM 1329 N N . ASP A 1 163 ? 9.770 1.080 14.288 1.00 49.66 163 ASP A N 1
ATOM 1330 C CA . ASP A 1 163 ? 10.717 2.179 14.095 1.00 49.66 163 ASP A CA 1
ATOM 1331 C C . ASP A 1 163 ? 10.327 3.184 12.980 1.00 49.66 163 ASP A C 1
ATOM 1333 O O . ASP A 1 163 ? 11.199 3.759 12.341 1.00 49.66 163 ASP A O 1
ATOM 1337 N N . TRP A 1 164 ? 9.034 3.421 12.710 1.00 51.31 164 TRP A N 1
ATOM 1338 C CA . TRP A 1 164 ? 8.510 4.142 11.522 1.00 51.31 164 TRP A CA 1
ATOM 1339 C C . TRP A 1 164 ? 7.293 5.070 11.763 1.00 51.31 164 TRP A C 1
ATOM 1341 O O . TRP A 1 164 ? 6.205 4.733 11.332 1.00 51.31 164 TRP A O 1
ATOM 1351 N N . LYS A 1 165 ? 7.484 6.250 12.391 1.00 48.59 165 LYS A N 1
ATOM 1352 C CA . LYS A 1 165 ? 6.434 7.244 12.757 1.00 48.59 165 LYS A CA 1
ATOM 1353 C C . LYS A 1 165 ? 5.565 7.803 11.624 1.00 48.59 165 LYS A C 1
ATOM 1355 O O . LYS A 1 165 ? 6.004 8.746 10.961 1.00 48.59 165 LYS A O 1
ATOM 1360 N N . ASP A 1 166 ? 4.300 7.366 11.516 1.00 51.69 166 ASP A N 1
ATOM 1361 C CA . ASP A 1 166 ? 3.286 8.090 10.725 1.00 51.69 166 ASP A CA 1
ATOM 1362 C C . ASP A 1 166 ? 2.825 9.352 11.461 1.00 51.69 166 ASP A C 1
ATOM 1364 O O . ASP A 1 166 ? 2.136 9.302 12.481 1.00 51.69 166 ASP A O 1
ATOM 1368 N N . THR A 1 167 ? 3.191 10.522 10.947 1.00 58.28 167 THR A N 1
ATOM 1369 C CA . THR A 1 167 ? 2.759 11.804 11.521 1.00 58.28 167 THR A CA 1
ATOM 1370 C C . THR A 1 167 ? 1.472 12.345 10.899 1.00 58.28 167 THR A C 1
ATOM 1372 O O . THR A 1 167 ? 1.014 13.408 11.314 1.00 58.28 167 THR A O 1
ATOM 1375 N N . SER A 1 168 ? 0.921 11.671 9.884 1.00 57.09 168 SER A N 1
ATOM 1376 C CA . SER A 1 168 ? -0.226 12.143 9.095 1.00 57.09 168 SER A CA 1
ATOM 1377 C C . SER A 1 168 ? -1.573 11.547 9.512 1.00 57.09 168 SER A C 1
ATOM 1379 O O . SER A 1 168 ? -2.614 11.993 9.030 1.00 57.09 168 SER A O 1
ATOM 1381 N N . VAL A 1 169 ? -1.567 10.575 10.425 1.00 57.06 169 VAL A N 1
ATOM 1382 C CA . VAL A 1 169 ? -2.778 9.912 10.918 1.00 57.06 169 VAL A CA 1
ATOM 1383 C C . VAL A 1 169 ? -3.524 10.746 11.967 1.00 57.06 169 VAL A C 1
ATOM 1385 O O . VAL A 1 169 ? -2.981 11.677 12.568 1.00 57.06 169 VAL A O 1
ATOM 1388 N N . ASN A 1 170 ? -4.799 10.409 12.184 1.00 69.25 170 ASN A N 1
ATOM 1389 C CA . ASN A 1 170 ? -5.636 11.014 13.223 1.00 69.25 170 ASN A CA 1
ATOM 1390 C C . ASN A 1 170 ? -4.974 10.890 14.613 1.00 69.25 170 ASN A C 1
ATOM 1392 O O . ASN A 1 170 ? -4.245 9.935 14.861 1.00 69.25 170 ASN A O 1
ATOM 1396 N N . GLU A 1 171 ? -5.262 11.816 15.535 1.00 66.12 171 GLU A N 1
ATOM 1397 C CA . GLU A 1 171 ? -4.775 11.773 16.925 1.00 66.12 171 GLU A CA 1
ATOM 1398 C C . GLU A 1 171 ? -4.992 10.406 17.588 1.00 66.12 171 GLU A C 1
ATOM 1400 O O . GLU A 1 171 ? -4.092 9.897 18.247 1.00 66.12 171 GLU A O 1
ATOM 1405 N N . ALA A 1 172 ? -6.149 9.781 17.346 1.00 63.53 172 ALA A N 1
ATOM 1406 C CA . ALA A 1 172 ? -6.491 8.464 17.885 1.00 63.53 172 ALA A CA 1
ATOM 1407 C C . ALA A 1 172 ? -5.603 7.317 17.361 1.00 63.53 172 ALA A C 1
ATOM 1409 O O . ALA A 1 172 ? -5.613 6.230 17.928 1.00 63.53 172 ALA A O 1
ATOM 1410 N N . LEU A 1 173 ? -4.854 7.552 16.281 1.00 56.91 173 LEU A N 1
ATOM 1411 C CA . LEU A 1 173 ? -3.979 6.584 15.619 1.00 56.91 173 LEU A CA 1
ATOM 1412 C C . LEU A 1 173 ? -2.489 6.890 15.841 1.00 56.91 173 LEU A C 1
ATOM 1414 O O . LEU A 1 173 ? -1.633 6.193 15.300 1.00 56.91 173 LEU A O 1
ATOM 1418 N N . LYS A 1 174 ? -2.151 7.937 16.607 1.00 61.91 174 LYS A N 1
ATOM 1419 C CA . LYS A 1 174 ? -0.752 8.273 16.893 1.00 61.91 174 LYS A CA 1
ATOM 1420 C C . LYS A 1 174 ? -0.110 7.219 17.792 1.00 61.91 174 LYS A C 1
ATOM 1422 O O . LYS A 1 174 ? -0.691 6.802 18.791 1.00 61.91 174 LYS A O 1
ATOM 1427 N N . ALA A 1 175 ? 1.139 6.867 17.486 1.00 59.47 175 ALA A N 1
ATOM 1428 C CA . ALA A 1 175 ? 1.942 5.993 18.333 1.00 59.47 175 ALA A CA 1
ATOM 1429 C C . ALA A 1 175 ? 2.078 6.548 19.759 1.00 59.47 175 ALA A C 1
ATOM 1431 O O . ALA A 1 175 ? 2.539 7.677 19.953 1.00 59.47 175 ALA A O 1
ATOM 1432 N N . VAL A 1 176 ? 1.725 5.728 20.752 1.00 57.84 176 VAL A N 1
ATOM 1433 C CA . VAL A 1 176 ? 1.890 6.029 22.186 1.00 57.84 176 VAL A CA 1
ATOM 1434 C C . VAL A 1 176 ? 3.225 5.520 22.757 1.00 57.84 176 VAL A C 1
ATOM 1436 O O . VAL A 1 176 ? 3.564 5.839 23.895 1.00 57.84 176 VAL A O 1
ATOM 1439 N N . GLY A 1 177 ? 4.005 4.770 21.970 1.00 49.12 177 GLY A N 1
ATOM 1440 C CA . GLY A 1 177 ? 5.338 4.267 22.317 1.00 49.12 177 GLY A CA 1
ATOM 1441 C C . GLY A 1 177 ? 5.947 3.402 21.204 1.00 49.12 177 GLY A C 1
ATOM 1442 O O . GLY A 1 177 ? 5.235 2.958 20.308 1.00 49.12 177 GLY A O 1
ATOM 1443 N N . GLU A 1 178 ? 7.262 3.168 21.259 1.00 48.03 178 GLU A N 1
ATOM 1444 C CA . GLU A 1 178 ? 7.990 2.275 20.342 1.00 48.03 178 GLU A CA 1
ATOM 1445 C C . GLU A 1 178 ? 8.267 0.932 21.037 1.00 48.03 178 GLU A C 1
ATOM 1447 O O . GLU A 1 178 ? 8.757 0.903 22.169 1.00 48.03 178 GLU A O 1
ATOM 1452 N N . ALA A 1 179 ? 7.998 -0.187 20.360 1.00 41.75 179 ALA A N 1
ATOM 1453 C CA . ALA A 1 179 ? 8.522 -1.487 20.769 1.00 41.75 179 ALA A CA 1
ATOM 1454 C C . ALA A 1 179 ? 9.798 -1.770 19.966 1.00 41.75 179 ALA A C 1
ATOM 1456 O O . ALA A 1 179 ? 9.759 -1.895 18.742 1.00 41.75 179 ALA A O 1
ATOM 1457 N N . TYR A 1 180 ? 10.938 -1.886 20.648 1.00 33.84 180 TYR A N 1
ATOM 1458 C CA . TYR A 1 180 ? 12.180 -2.309 20.007 1.00 33.84 180 TYR A CA 1
ATOM 1459 C C . TYR A 1 180 ? 12.078 -3.793 19.640 1.00 33.84 180 TYR A C 1
ATOM 1461 O O . TYR A 1 180 ? 12.088 -4.662 20.513 1.00 33.84 180 TYR A O 1
ATOM 1469 N N . MET A 1 181 ? 12.023 -4.101 18.343 1.00 33.00 181 MET A N 1
ATOM 1470 C CA . MET A 1 181 ? 12.343 -5.445 17.862 1.00 33.00 181 MET A CA 1
ATOM 1471 C C . MET A 1 181 ? 13.817 -5.708 18.175 1.00 33.00 181 MET A C 1
ATOM 1473 O O . MET A 1 181 ? 14.694 -4.977 17.719 1.00 33.00 181 MET A O 1
ATOM 1477 N N . ALA A 1 182 ? 14.094 -6.728 18.989 1.00 30.16 182 ALA A N 1
ATOM 1478 C CA . ALA A 1 182 ? 15.451 -7.096 19.366 1.00 30.16 182 ALA A CA 1
ATOM 1479 C C . ALA A 1 182 ? 16.299 -7.385 18.112 1.00 30.16 182 ALA A C 1
ATOM 1481 O O . ALA A 1 182 ? 16.159 -8.428 17.474 1.00 30.16 182 ALA A O 1
ATOM 1482 N N . TRP A 1 183 ? 17.199 -6.465 17.763 1.00 28.11 183 TRP A N 1
ATOM 1483 C CA . TRP A 1 183 ? 18.208 -6.685 16.734 1.00 28.11 183 TRP A CA 1
ATOM 1484 C C . TRP A 1 183 ? 19.368 -7.463 17.358 1.00 28.11 183 TRP A C 1
ATOM 1486 O O . TRP A 1 183 ? 20.049 -6.973 18.258 1.00 28.11 183 TRP A O 1
ATOM 1496 N N . LYS A 1 184 ? 19.633 -8.678 16.871 1.00 31.64 184 LYS A N 1
ATOM 1497 C CA . LYS A 1 184 ? 20.872 -9.391 17.200 1.00 31.64 184 LYS A CA 1
ATOM 1498 C C . LYS A 1 184 ? 21.985 -8.833 16.316 1.00 31.64 184 LYS A C 1
ATOM 1500 O O . LYS A 1 184 ? 21.970 -9.046 15.104 1.00 31.64 184 LYS A O 1
ATOM 1505 N N . SER A 1 185 ? 22.908 -8.066 16.894 1.00 37.91 185 SER A N 1
ATOM 1506 C CA . SER A 1 185 ? 24.120 -7.648 16.193 1.00 37.91 185 SER A CA 1
ATOM 1507 C C . SER A 1 185 ? 24.924 -8.903 15.857 1.00 37.91 185 SER A C 1
ATOM 1509 O O . SER A 1 185 ? 25.302 -9.673 16.740 1.00 37.91 185 SER A O 1
ATOM 1511 N N . TRP A 1 186 ? 25.135 -9.152 14.569 1.00 38.81 186 TRP A N 1
ATOM 1512 C CA . TRP A 1 186 ? 26.175 -10.076 14.142 1.00 38.81 186 TRP A CA 1
ATOM 1513 C C . TRP A 1 186 ? 27.438 -9.241 13.947 1.00 38.81 186 TRP A C 1
ATOM 1515 O O . TRP A 1 186 ? 27.384 -8.197 13.297 1.00 38.81 186 TR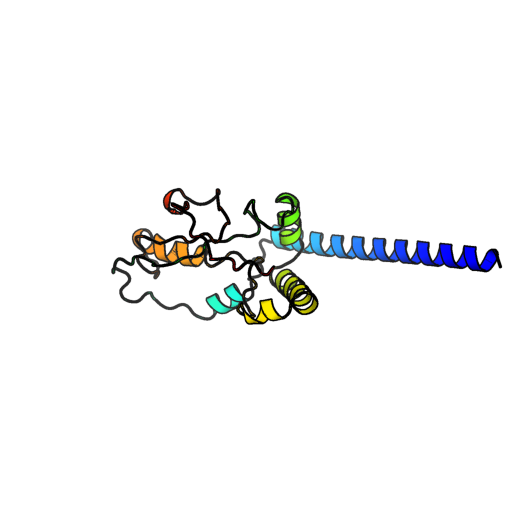P A O 1
ATOM 1525 N N . ALA A 1 187 ? 28.490 -9.669 14.646 1.00 35.91 187 ALA A N 1
ATOM 1526 C CA . ALA A 1 187 ? 29.814 -9.059 14.706 1.00 35.91 187 ALA A CA 1
ATOM 1527 C C . ALA A 1 187 ? 30.471 -8.891 13.330 1.00 35.91 187 ALA A C 1
ATOM 1529 O O . ALA A 1 187 ? 30.183 -9.720 12.436 1.00 35.91 187 ALA A O 1
#

pLDDT: mean 74.95, std 14.47, range [28.11, 92.75]

Sequence (187 aa):
MMAALVASKWSKRLAVGAAIALALDFLRRRLSRALLRKLLGLPQELWPMDEWVNLHREDALEPDVEIVDAHHHLWDPRTQPKGWGIPSWALQVFFFIYGPRAINEFIKADMLKNDPRVLSCFGQRQLPFTQPYMGEEFELDIRNRSSARRGHNIVQTVYVECDWKDTSVNEALKAVGEAYMAWKSWA

Organism: Polarella glacialis (NCBI:txid89957)

Radius of gyration: 22.72 Å; chains: 1; bounding box: 69×30×59 Å

Foldseek 3Di:
DVVVVVVVVVVVVVVVVVVVVVVVVLLVVLLVVLVVCVVVVPDAADQLVRVVVVPDDDFDDPQVDEDEAAEDEWDDLLQFPVHPVDPNVVSVSVCSSDGNVRQLVVVQVVCCVPPVVQPVVDPSRDRPRRDGPCPVLVVQQCCVVPDVDRHHNYPHYQYEDAVTFDPPDDPRNGHPDYDHDDDDDDD

Secondary structure (DSSP, 8-state):
-HHHHHHHHHHHHHHHHHHHHHHHHHHHHHHHHHHHHHHTTPPPPPPHHHHHHTT---PPSSTTSEEEEEEE--B-TTT-TTSSSS-HHHHHHHHHHS-HHHHHHHHHHHHHHH-TTHHHHS-TTS-TTTS-BSHHHHHHHHHTTTSSS---EEEEEEE--SS----SS-GGGS-S-----------